Protein AF-A0A9W8I6M2-F1 (afdb_monomer)

Foldseek 3Di:
DDDFDEDDFDEDADPDDDDDWPAQKDWDDPDVPDDTDIDGGPGYDPQLLCCCVRNVVLVQLLCQQQQHEYEAEADDDCPVVVVRNDPLSNLVVVLVSNVVSCVVPPVPKKKKKWKWFDDPPFIATLVVRGTDDPVCPVPHCPSRIDTPPDSVVVSVSVSVDDPGFMKMKMWIWDPPPDTHIGIYIYTYHPD

Nearest PDB structures (foldseek):
  6tiw-assembly1_K  TM=6.859E-01  e=4.589E-06  Homo sapiens
  4ubf-assembly2_D  TM=6.030E-01  e=5.858E-06  Homo sapiens
  3dco-assembly1_N  TM=4.634E-01  e=1.377E-05  Drosophila melanogaster
  3pxn-assembly1_A  TM=4.584E-01  e=1.555E-05  Drosophila melanogaster
  8bjs-assembly1_A  TM=5.024E-01  e=1.488E-04  Mus musculus

Solvent-accessible surface area (backbone atoms only — not comparable to full-atom values): 11154 Å² total; per-residue (Å²): 134,82,80,72,73,75,56,83,77,67,70,62,75,74,90,76,80,75,73,62,75,83,52,46,56,46,63,45,61,93,45,94,90,52,76,68,44,79,47,80,35,90,33,46,53,82,52,61,79,48,45,58,76,67,55,56,51,61,60,44,51,46,39,8,69,73,29,27,48,27,55,48,75,45,70,50,73,62,47,90,74,58,84,52,66,48,67,58,58,51,51,48,54,50,48,51,47,44,54,53,44,39,60,71,73,43,78,83,47,46,37,32,36,29,44,32,35,49,57,101,88,49,40,30,33,66,84,76,75,38,75,58,55,69,80,59,46,74,79,46,60,70,83,58,50,38,80,53,92,51,67,68,63,53,46,49,57,58,64,70,54,72,96,50,23,33,39,39,40,39,36,32,39,39,81,63,102,62,72,32,59,12,30,38,36,39,36,38,58,78,69

Organism: NCBI:txid2650707

Secondary structure (DSSP, 8-state):
-PPP--B----B--SS----TT-SEEEE-SSTTSPPEEEE-S-B-S-GGGHHHHTTTHHHHHHHHTT-EEEEEE--SSHHHHS---HHHHHHHHHHHHHHHHHHH-TT-EEEEEEEEE-SS-EEETTTTEEEPHHHHTTTTGGG-EE-S-HHHHHHHHHH--SS-EEEEEEEEE-SSS-EEEEEEEEE---

Sequence (191 aa):
MQLQNTKVYVGLVGDQTIAQPGDTTKYFLNKAGAEAERIFVDGCTGDTKNLFAQSGLQSYVQHAIQGGTSALFLSGTGIARMGDYDRKSFMSDLCQAINQSMSQYDPDMSMTYAFIGVTDSKVVDFHRDRTVTADRLAHGLGGLQHEVEDWDMVEEKVLQGATLPFVLSLHFESLRDMPTNGHLCVVDMNI

Radius of gyration: 18.13 Å; Cα contacts (8 Å, |Δi|>4): 318; chains: 1; bounding box: 45×38×53 Å

Mean predicted aligned error: 9.31 Å

Structure (mmCIF, N/CA/C/O backbone):
data_AF-A0A9W8I6M2-F1
#
_entry.id   AF-A0A9W8I6M2-F1
#
loop_
_atom_site.group_PDB
_atom_site.id
_atom_site.type_symbol
_atom_site.label_atom_id
_atom_site.label_alt_id
_atom_site.label_comp_id
_atom_site.label_asym_id
_atom_site.label_entity_id
_atom_site.label_seq_id
_atom_site.pdbx_PDB_ins_code
_atom_site.Cartn_x
_atom_site.Cartn_y
_atom_site.Cartn_z
_atom_site.occupancy
_atom_site.B_iso_or_equiv
_atom_site.auth_seq_id
_atom_site.auth_comp_id
_atom_site.auth_asym_id
_atom_site.auth_atom_id
_atom_site.pdbx_PDB_model_num
ATOM 1 N N . MET A 1 1 ? -26.428 10.875 -3.050 1.00 35.81 1 MET A N 1
ATOM 2 C CA . MET A 1 1 ? -25.322 9.951 -2.735 1.00 35.81 1 MET A CA 1
ATOM 3 C C . MET A 1 1 ? -24.330 10.059 -3.885 1.00 35.81 1 MET A C 1
ATOM 5 O O . MET A 1 1 ? -24.623 9.568 -4.966 1.00 35.81 1 MET A O 1
ATOM 9 N N . GLN A 1 2 ? -23.279 10.869 -3.732 1.00 26.78 2 GLN A N 1
ATOM 10 C CA . GLN A 1 2 ? -22.250 11.042 -4.765 1.00 26.78 2 GLN A CA 1
ATOM 11 C C . GLN A 1 2 ? -21.348 9.805 -4.749 1.00 26.78 2 GLN A C 1
ATOM 13 O O . GLN A 1 2 ? -20.847 9.436 -3.692 1.00 26.78 2 GLN A O 1
ATOM 18 N N . LEU A 1 3 ? -21.183 9.153 -5.901 1.00 29.73 3 LEU A N 1
ATOM 19 C CA . LEU A 1 3 ? -20.184 8.103 -6.080 1.00 29.73 3 LEU A CA 1
ATOM 20 C C . LEU A 1 3 ? -18.800 8.736 -5.894 1.00 29.73 3 LEU A C 1
ATOM 22 O O . LEU A 1 3 ? -18.469 9.704 -6.580 1.00 29.73 3 LEU A O 1
ATOM 26 N N . GLN A 1 4 ? -18.027 8.228 -4.936 1.00 42.81 4 GLN A N 1
ATOM 27 C CA . GLN A 1 4 ? -16.643 8.640 -4.726 1.00 42.81 4 GLN A CA 1
ATOM 28 C C . GLN A 1 4 ? -15.828 8.284 -5.974 1.00 42.81 4 GLN A C 1
ATOM 30 O O . GLN A 1 4 ? -15.855 7.152 -6.454 1.00 42.81 4 GLN A O 1
ATOM 35 N N . ASN A 1 5 ? -15.146 9.283 -6.531 1.00 40.75 5 ASN A N 1
ATOM 36 C CA . ASN A 1 5 ? -14.396 9.160 -7.775 1.00 40.75 5 ASN A CA 1
ATOM 37 C C . ASN A 1 5 ? -13.184 8.238 -7.575 1.00 40.75 5 ASN A C 1
ATOM 39 O O . ASN A 1 5 ? -12.197 8.634 -6.956 1.00 40.75 5 ASN A O 1
ATOM 43 N N . THR A 1 6 ? -13.234 7.027 -8.128 1.00 37.56 6 THR A N 1
ATOM 44 C CA . THR A 1 6 ? -12.061 6.153 -8.234 1.00 37.56 6 THR A CA 1
ATOM 45 C C . THR A 1 6 ? -11.038 6.785 -9.180 1.00 37.56 6 THR A C 1
ATOM 47 O O . THR A 1 6 ? -11.366 7.132 -10.315 1.00 37.56 6 THR A O 1
ATOM 50 N N . LYS A 1 7 ? -9.791 6.930 -8.726 1.00 39.91 7 LYS A N 1
ATOM 51 C CA . LYS A 1 7 ? -8.660 7.422 -9.528 1.00 39.91 7 LYS A CA 1
ATOM 52 C C . LYS A 1 7 ? -7.694 6.268 -9.815 1.00 39.91 7 LYS A C 1
ATOM 54 O O . LYS A 1 7 ? -7.284 5.585 -8.882 1.00 39.91 7 LYS A O 1
ATOM 59 N N . VAL A 1 8 ? -7.342 6.054 -11.086 1.00 34.28 8 VAL A N 1
ATOM 60 C CA . VAL A 1 8 ? -6.410 5.005 -11.547 1.00 34.28 8 VAL A CA 1
ATOM 61 C C . VAL A 1 8 ? -5.293 5.667 -12.346 1.00 34.28 8 VAL A C 1
ATOM 63 O O . VAL A 1 8 ? -5.587 6.431 -13.260 1.00 34.28 8 VAL A O 1
ATOM 66 N N . TYR A 1 9 ? -4.037 5.371 -12.008 1.00 45.56 9 TYR A N 1
ATOM 67 C CA . TYR A 1 9 ? -2.855 5.949 -12.653 1.00 45.56 9 TYR A CA 1
ATOM 68 C C . TYR A 1 9 ? -1.867 4.866 -13.082 1.00 45.56 9 TYR A C 1
ATOM 70 O O . TYR A 1 9 ? -1.709 3.853 -12.399 1.00 45.56 9 TYR A O 1
ATOM 78 N N . VAL A 1 10 ? -1.195 5.103 -14.211 1.00 45.12 10 VAL A N 1
ATOM 79 C CA . VAL A 1 10 ? -0.196 4.203 -14.801 1.00 45.12 10 VAL A CA 1
ATOM 80 C C . VAL A 1 10 ? 1.142 4.938 -14.881 1.00 45.12 10 VAL A C 1
ATOM 82 O O . VAL A 1 10 ? 1.296 5.876 -15.661 1.00 45.12 10 VAL A O 1
ATOM 85 N N . GLY A 1 11 ? 2.113 4.518 -14.067 1.00 43.56 11 GLY A N 1
ATOM 86 C CA . GLY A 1 11 ? 3.500 4.985 -14.133 1.00 43.56 11 GLY A CA 1
ATOM 87 C C . GLY A 1 11 ? 4.390 3.944 -14.809 1.00 43.56 11 GLY A C 1
ATOM 88 O O . GLY A 1 11 ? 4.261 2.754 -14.529 1.00 43.56 11 GLY A O 1
ATOM 89 N N . LEU A 1 12 ? 5.291 4.376 -15.696 1.00 42.62 12 LEU A N 1
ATOM 90 C CA . LEU A 1 12 ? 6.282 3.500 -16.332 1.00 42.62 12 LEU A CA 1
ATOM 91 C C . LEU A 1 12 ? 7.675 3.751 -15.748 1.00 42.62 12 LEU A C 1
ATOM 93 O O . LEU A 1 12 ? 8.143 4.890 -15.707 1.00 42.62 12 LEU A O 1
ATOM 97 N N . VAL A 1 13 ? 8.345 2.666 -15.361 1.00 44.25 13 VAL A N 1
ATOM 98 C CA . VAL A 1 13 ? 9.764 2.627 -14.987 1.00 44.25 13 VAL A CA 1
ATOM 99 C C . VAL A 1 13 ? 10.476 1.777 -16.032 1.00 44.25 13 VAL A C 1
ATOM 101 O O . VAL A 1 13 ? 10.060 0.647 -16.284 1.00 44.25 13 VAL A O 1
ATOM 104 N N . GLY A 1 14 ? 11.507 2.317 -16.680 1.00 37.50 14 GLY A N 1
ATOM 105 C CA . GLY A 1 14 ? 12.195 1.630 -17.771 1.00 37.50 14 GLY A CA 1
ATOM 106 C C . GLY A 1 14 ? 13.689 1.914 -17.789 1.00 37.50 14 GLY A C 1
ATOM 107 O O . GLY A 1 14 ? 14.127 3.017 -17.474 1.00 37.50 14 GLY A O 1
ATOM 108 N N . ASP A 1 15 ? 14.458 0.903 -18.174 1.00 40.16 15 ASP A N 1
ATOM 109 C CA . ASP A 1 15 ? 15.887 1.008 -18.430 1.00 40.16 15 ASP A CA 1
ATOM 110 C C . ASP A 1 15 ? 16.084 1.356 -19.915 1.00 40.16 15 ASP A C 1
ATOM 112 O O . ASP A 1 15 ? 15.523 0.686 -20.781 1.00 40.16 15 ASP A O 1
ATOM 116 N N . GLN A 1 16 ? 16.889 2.385 -20.187 1.00 36.50 16 GLN A N 1
ATOM 117 C CA . GLN A 1 16 ? 17.272 2.971 -21.488 1.00 36.50 16 GLN A CA 1
ATOM 118 C C . GLN A 1 16 ? 16.607 4.302 -21.887 1.00 36.50 16 GLN A C 1
ATOM 120 O O . GLN A 1 16 ? 15.437 4.400 -22.246 1.00 36.50 16 GLN A O 1
ATOM 125 N N . THR A 1 17 ? 17.464 5.336 -21.903 1.00 38.88 17 THR A N 1
ATOM 126 C CA . THR A 1 17 ? 17.277 6.666 -22.518 1.00 38.88 17 THR A CA 1
ATOM 127 C C . THR A 1 17 ? 15.952 7.343 -22.185 1.00 38.88 17 THR A C 1
ATOM 129 O O . THR A 1 17 ? 15.174 7.746 -23.047 1.00 38.88 17 THR A O 1
ATOM 132 N N . ILE A 1 18 ? 15.734 7.534 -20.888 1.00 43.41 18 ILE A N 1
ATOM 133 C CA . ILE A 1 18 ? 14.703 8.431 -20.382 1.00 43.41 18 ILE A CA 1
ATOM 134 C C . ILE A 1 18 ? 15.117 9.864 -20.742 1.00 43.41 18 ILE A C 1
ATOM 136 O O . ILE A 1 18 ? 15.961 10.471 -20.084 1.00 43.41 18 ILE A O 1
ATOM 140 N N . ALA A 1 19 ? 14.523 10.407 -21.808 1.00 33.38 19 ALA A N 1
ATOM 141 C CA . ALA A 1 19 ? 14.486 11.849 -22.023 1.00 33.38 19 ALA A CA 1
ATOM 142 C C . ALA A 1 19 ? 13.834 12.496 -20.788 1.00 33.38 19 ALA A C 1
ATOM 144 O O . ALA A 1 19 ? 12.886 11.936 -20.240 1.00 33.38 19 ALA A O 1
ATOM 145 N N . GLN A 1 20 ? 14.432 13.592 -20.335 1.00 38.22 20 GLN A N 1
ATOM 146 C CA . GLN A 1 20 ? 14.313 14.278 -19.043 1.00 38.22 20 GLN A CA 1
ATOM 147 C C . GLN A 1 20 ? 13.055 14.016 -18.164 1.00 38.22 20 GLN A C 1
ATOM 149 O O . GLN A 1 20 ? 11.926 13.970 -18.660 1.00 38.22 20 GLN A O 1
ATOM 154 N N . PRO A 1 21 ? 13.224 13.881 -16.830 1.00 38.59 21 PRO A N 1
ATOM 155 C CA . PRO A 1 21 ? 12.110 13.894 -15.878 1.00 38.59 21 PRO A CA 1
ATOM 156 C C . PRO A 1 21 ? 11.317 15.205 -16.003 1.00 38.59 21 PRO A C 1
ATOM 158 O O . PRO A 1 21 ? 11.909 16.280 -15.949 1.00 38.59 21 PRO A O 1
ATOM 161 N N . GLY A 1 22 ? 9.997 15.115 -16.188 1.00 43.56 22 GLY A N 1
ATOM 162 C CA . GLY A 1 22 ? 9.103 16.273 -16.348 1.00 43.56 22 GLY A CA 1
ATOM 163 C C . GLY A 1 22 ? 8.226 16.237 -17.602 1.00 43.56 22 GLY A C 1
ATOM 164 O O . GLY A 1 22 ? 7.178 16.875 -17.622 1.00 43.56 22 GLY A O 1
ATOM 165 N N . ASP A 1 23 ? 8.590 15.436 -18.606 1.00 48.94 23 ASP A N 1
ATOM 166 C CA . ASP A 1 23 ? 7.761 15.247 -19.797 1.00 48.94 23 ASP A CA 1
ATOM 167 C C . ASP A 1 23 ? 6.813 14.057 -19.615 1.00 48.94 23 ASP A C 1
ATOM 169 O O . ASP A 1 23 ? 7.248 12.918 -19.431 1.00 48.94 23 ASP A O 1
ATOM 173 N N . THR A 1 24 ? 5.507 14.297 -19.760 1.00 55.19 24 THR A N 1
ATOM 174 C CA . THR A 1 24 ? 4.428 13.286 -19.821 1.00 55.19 24 THR A CA 1
ATOM 175 C C . THR A 1 24 ? 4.546 12.346 -21.024 1.00 55.19 24 THR A C 1
ATOM 177 O O . THR A 1 24 ? 3.593 11.674 -21.395 1.00 55.19 24 THR A O 1
ATOM 180 N N . THR A 1 25 ? 5.694 12.325 -21.697 1.00 54.28 25 THR A N 1
ATOM 181 C CA . THR A 1 25 ? 5.934 11.654 -22.967 1.00 54.28 25 THR A CA 1
ATOM 182 C C . THR A 1 25 ? 7.217 10.835 -22.882 1.00 54.28 25 THR A C 1
ATOM 184 O O . THR A 1 25 ? 8.281 11.359 -22.550 1.00 54.28 25 THR A O 1
ATOM 187 N N . LYS A 1 26 ? 7.141 9.549 -23.230 1.00 61.28 26 LYS A N 1
ATOM 188 C CA . LYS A 1 26 ? 8.294 8.652 -23.362 1.00 61.28 26 LYS A CA 1
ATOM 189 C C . LYS A 1 26 ? 8.351 8.026 -24.734 1.00 61.28 26 LYS A C 1
ATOM 191 O O . LYS A 1 26 ? 7.334 7.885 -25.402 1.00 61.28 26 LYS A O 1
ATOM 196 N N . TYR A 1 27 ? 9.561 7.653 -25.122 1.00 58.25 27 TYR A N 1
ATOM 197 C CA . TYR A 1 27 ? 9.825 6.929 -26.350 1.00 58.25 27 TYR A CA 1
ATOM 198 C C . TYR A 1 27 ? 10.382 5.562 -25.990 1.00 58.25 27 TYR A C 1
ATOM 200 O O . TYR A 1 27 ? 11.276 5.472 -25.151 1.00 58.25 27 TYR A O 1
ATOM 208 N N . PHE A 1 28 ? 9.867 4.513 -26.612 1.00 63.25 28 PHE A N 1
ATOM 209 C CA . PHE A 1 28 ? 10.371 3.159 -26.450 1.00 63.25 28 PHE A CA 1
ATOM 210 C C . PHE A 1 28 ? 10.651 2.554 -27.820 1.00 63.25 28 PHE A C 1
ATOM 212 O O . PHE A 1 28 ? 9.987 2.852 -28.811 1.00 63.25 28 PHE A O 1
ATOM 219 N N . LEU A 1 29 ? 11.672 1.709 -27.875 1.00 54.03 29 LEU A N 1
ATOM 220 C CA . LEU A 1 29 ? 12.034 0.970 -29.073 1.00 54.03 29 LEU A CA 1
ATOM 221 C C . LEU A 1 29 ? 11.571 -0.467 -28.884 1.00 54.03 29 LEU A C 1
ATOM 223 O O . LEU A 1 29 ? 12.061 -1.165 -27.999 1.00 54.03 29 LEU A O 1
ATOM 227 N N . ASN A 1 30 ? 10.641 -0.924 -29.719 1.00 54.53 30 ASN A N 1
ATOM 228 C CA . ASN A 1 30 ? 10.178 -2.310 -29.656 1.00 54.53 30 ASN A CA 1
ATOM 229 C C . ASN A 1 30 ? 11.274 -3.310 -30.096 1.00 54.53 30 ASN A C 1
ATOM 231 O O . ASN A 1 30 ? 11.252 -4.472 -29.684 1.00 54.53 30 ASN A O 1
ATOM 235 N N . LYS A 1 31 ? 12.243 -2.857 -30.911 1.00 59.03 31 LYS A N 1
ATOM 236 C CA . LYS A 1 31 ? 13.398 -3.605 -31.434 1.00 59.03 31 LYS A CA 1
ATOM 237 C C . LYS A 1 31 ? 14.551 -2.651 -31.761 1.00 59.03 31 LYS A C 1
ATOM 239 O O . LYS A 1 31 ? 14.331 -1.497 -32.127 1.00 59.03 31 LYS A O 1
ATOM 244 N N . ALA A 1 32 ? 15.786 -3.150 -31.691 1.00 60.38 32 ALA A N 1
ATOM 245 C CA . AL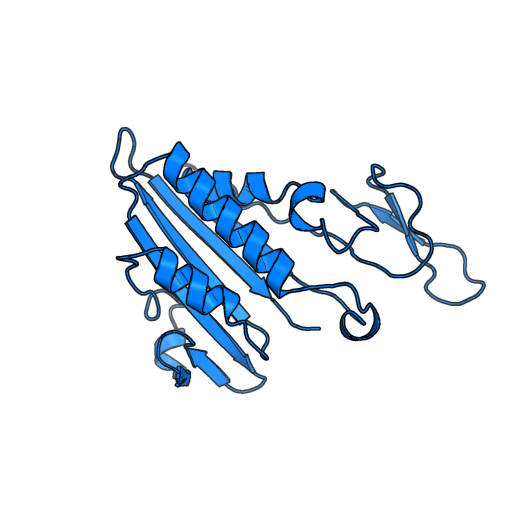A A 1 32 ? 16.963 -2.395 -32.118 1.00 60.38 32 ALA A CA 1
ATOM 246 C C . ALA A 1 32 ? 16.838 -1.984 -33.599 1.00 60.38 32 ALA A C 1
ATOM 248 O O . ALA A 1 32 ? 16.650 -2.838 -34.464 1.00 60.38 32 ALA A O 1
ATOM 249 N N . GLY A 1 33 ? 16.930 -0.679 -33.876 1.00 64.44 33 GLY A N 1
ATOM 250 C CA . GLY A 1 33 ? 16.796 -0.114 -35.224 1.00 64.44 33 GLY A CA 1
ATOM 251 C C . GLY A 1 33 ? 15.361 0.170 -35.690 1.00 64.44 33 GLY A C 1
ATOM 252 O O . GLY A 1 33 ? 15.190 0.592 -36.830 1.00 64.44 33 GLY A O 1
ATOM 253 N N . ALA A 1 34 ? 14.344 -0.045 -34.847 1.00 72.31 34 ALA A N 1
ATOM 254 C 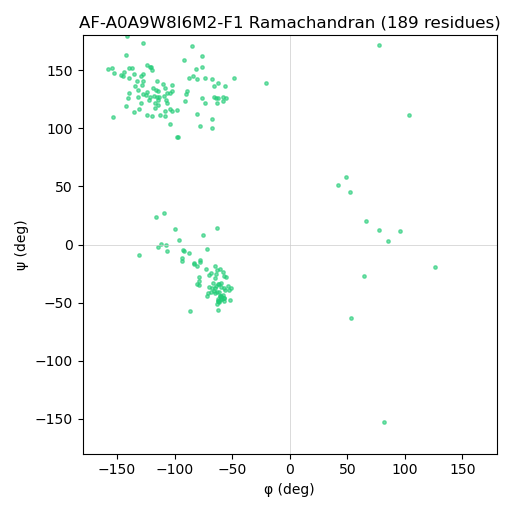CA . ALA A 1 34 ? 12.974 0.395 -35.122 1.00 72.31 34 ALA A CA 1
ATOM 255 C C . ALA A 1 34 ? 12.807 1.911 -34.897 1.00 72.31 34 ALA A C 1
ATOM 257 O O . ALA A 1 34 ? 13.624 2.537 -34.220 1.00 72.31 34 ALA A O 1
ATOM 258 N N . GLU A 1 35 ? 11.740 2.504 -35.441 1.00 68.75 35 GLU A N 1
ATOM 259 C CA . GLU A 1 35 ? 11.331 3.849 -35.026 1.00 68.75 35 GLU A CA 1
ATOM 260 C C . GLU A 1 35 ? 10.839 3.824 -33.577 1.00 68.75 35 GLU A C 1
ATOM 262 O O . GLU A 1 35 ? 10.205 2.865 -33.132 1.00 68.75 35 GLU A O 1
ATOM 267 N N . ALA A 1 36 ? 11.159 4.882 -32.831 1.00 70.88 36 ALA A N 1
ATOM 268 C CA . ALA A 1 36 ? 10.756 4.994 -31.442 1.00 70.88 36 ALA A CA 1
ATOM 269 C C . ALA A 1 36 ? 9.256 5.298 -31.355 1.00 70.88 36 ALA A C 1
ATOM 271 O O . ALA A 1 36 ? 8.781 6.312 -31.869 1.00 70.88 36 ALA A O 1
ATOM 272 N N . GLU A 1 37 ? 8.516 4.430 -30.678 1.00 67.50 37 GLU A N 1
ATOM 273 C CA . GLU A 1 37 ? 7.095 4.610 -30.409 1.00 67.50 37 GLU A CA 1
ATOM 274 C C . GLU A 1 37 ? 6.910 5.492 -29.173 1.00 67.50 37 GLU A C 1
ATOM 276 O O . GLU A 1 37 ? 7.707 5.444 -28.237 1.00 67.50 37 GLU A O 1
ATOM 281 N N . ARG A 1 38 ? 5.863 6.323 -29.166 1.00 70.94 38 ARG A N 1
ATOM 282 C CA . ARG A 1 38 ? 5.618 7.310 -28.109 1.00 70.94 38 ARG A CA 1
ATOM 283 C C . ARG A 1 38 ? 4.497 6.854 -27.172 1.00 70.94 38 ARG A C 1
ATOM 285 O O . ARG A 1 38 ? 3.411 6.530 -27.640 1.00 70.94 38 ARG A O 1
ATOM 292 N N . ILE A 1 39 ? 4.729 6.909 -25.861 1.00 69.62 39 ILE A N 1
ATOM 293 C CA . ILE A 1 39 ? 3.714 6.703 -24.813 1.00 69.62 39 ILE A CA 1
ATOM 294 C C . ILE A 1 39 ? 3.533 8.001 -24.042 1.00 69.62 39 ILE A C 1
ATOM 296 O O . ILE A 1 39 ? 4.514 8.685 -23.745 1.00 69.62 39 ILE A O 1
ATOM 300 N N . PHE A 1 40 ? 2.288 8.307 -23.691 1.00 67.88 40 PHE A N 1
ATOM 301 C CA . PHE A 1 40 ? 1.967 9.389 -22.773 1.00 67.88 40 PHE A CA 1
ATOM 302 C C . PHE A 1 40 ? 1.633 8.829 -21.389 1.00 67.88 40 PHE A C 1
ATOM 304 O O . PHE A 1 40 ? 0.859 7.880 -21.283 1.00 67.88 40 PHE A O 1
ATOM 311 N N . VAL A 1 41 ? 2.232 9.403 -20.348 1.00 72.38 41 VAL A N 1
ATOM 312 C CA . VAL A 1 41 ? 2.052 9.015 -18.942 1.00 72.38 41 VAL A CA 1
ATOM 313 C C . VAL A 1 41 ? 1.913 10.255 -18.069 1.00 72.38 41 VAL A C 1
ATOM 315 O O . VAL A 1 41 ? 2.484 11.299 -18.378 1.00 72.38 41 VAL A O 1
ATOM 318 N N . AS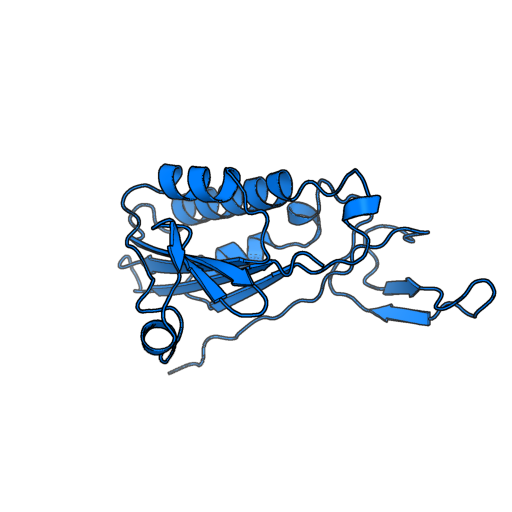P A 1 42 ? 1.197 10.133 -16.954 1.00 66.19 42 ASP A N 1
ATOM 319 C CA . ASP A 1 42 ? 0.988 11.248 -16.019 1.00 66.19 42 ASP A CA 1
ATOM 320 C C . ASP A 1 42 ? 2.267 11.636 -15.263 1.00 66.19 42 ASP A C 1
ATOM 322 O O . ASP A 1 42 ? 2.435 12.781 -14.851 1.00 66.19 42 ASP A O 1
ATOM 326 N N . GLY A 1 43 ? 3.189 10.686 -15.104 1.00 65.88 43 GLY A N 1
ATOM 327 C CA . GLY A 1 43 ? 4.461 10.892 -14.429 1.00 65.88 43 GLY A CA 1
ATOM 328 C C . GLY A 1 43 ? 5.491 9.853 -14.847 1.00 65.88 43 GLY A C 1
ATOM 329 O O . GLY A 1 43 ? 5.163 8.725 -15.220 1.00 65.88 43 GLY A O 1
ATOM 330 N N . CYS A 1 44 ? 6.758 10.247 -14.807 1.00 68.81 44 CYS A N 1
ATOM 331 C CA . CYS A 1 44 ? 7.872 9.382 -15.155 1.00 68.81 44 CYS A CA 1
ATOM 332 C C . CYS A 1 44 ? 9.138 9.802 -14.413 1.00 68.81 44 CYS A C 1
ATOM 334 O O . CYS A 1 44 ? 9.382 10.987 -14.187 1.00 68.81 44 CYS A O 1
ATOM 336 N N . THR A 1 45 ? 9.978 8.828 -14.086 1.00 68.38 45 THR A N 1
ATOM 337 C CA . THR A 1 45 ? 11.283 9.093 -13.492 1.00 68.38 45 THR A CA 1
ATOM 338 C C . THR A 1 45 ? 12.306 8.062 -13.945 1.00 68.38 45 THR A C 1
ATOM 340 O O . THR A 1 45 ? 11.963 6.905 -14.179 1.00 68.38 45 THR A O 1
ATOM 343 N N . GLY A 1 46 ? 13.554 8.506 -14.106 1.00 65.50 46 GLY A N 1
ATOM 344 C CA . GLY A 1 46 ? 14.709 7.613 -14.230 1.00 65.50 46 GLY A CA 1
ATOM 345 C C . GLY A 1 46 ? 15.389 7.319 -12.895 1.00 65.50 46 GLY A C 1
ATOM 346 O O . GLY A 1 46 ? 16.317 6.521 -12.857 1.00 65.50 46 GLY A O 1
ATOM 347 N N . ASP A 1 47 ? 14.940 7.956 -11.814 1.00 68.38 47 ASP A N 1
ATOM 348 C CA . ASP A 1 4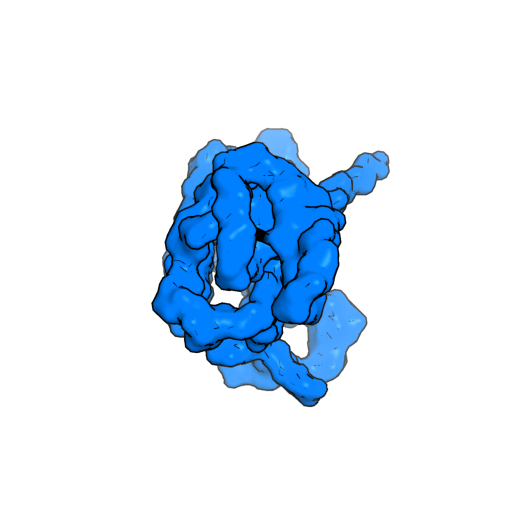7 ? 15.425 7.729 -10.461 1.00 68.38 47 ASP A CA 1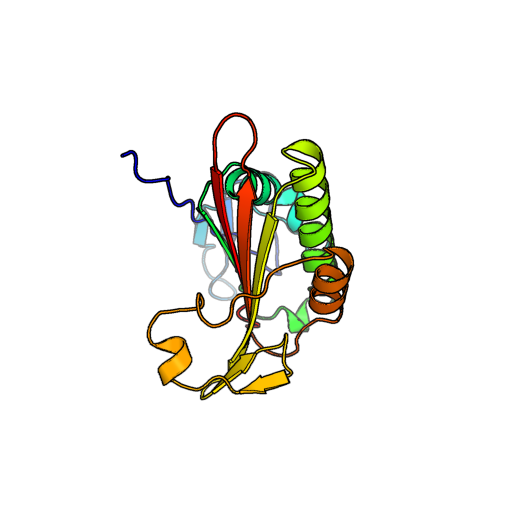
ATOM 349 C C . ASP A 1 47 ? 14.476 6.774 -9.735 1.00 68.38 47 ASP A C 1
ATOM 351 O O . ASP A 1 47 ? 13.474 7.174 -9.136 1.00 68.38 47 ASP A O 1
ATOM 355 N N . THR A 1 48 ? 14.796 5.484 -9.802 1.00 65.81 48 THR A N 1
ATOM 356 C CA . THR A 1 48 ? 13.998 4.429 -9.168 1.00 65.81 48 THR A CA 1
ATOM 357 C C . THR A 1 48 ? 13.975 4.530 -7.643 1.00 65.81 48 THR A C 1
ATOM 359 O O . THR A 1 48 ? 13.073 3.962 -7.032 1.00 65.81 48 THR A O 1
ATOM 362 N N . LYS A 1 49 ? 14.915 5.263 -7.024 1.00 67.19 49 LYS A N 1
ATOM 363 C CA . LYS A 1 49 ? 15.004 5.432 -5.563 1.00 67.19 49 LYS A CA 1
ATOM 364 C C . LYS A 1 49 ? 14.001 6.447 -5.036 1.00 67.19 49 LYS A C 1
ATOM 366 O O . LYS A 1 49 ? 13.552 6.316 -3.911 1.00 67.19 49 LYS A O 1
ATOM 371 N N . ASN A 1 50 ? 13.611 7.416 -5.863 1.00 68.56 50 ASN A N 1
ATOM 372 C CA . ASN A 1 50 ? 12.657 8.469 -5.507 1.00 68.56 50 ASN A CA 1
ATOM 373 C C . ASN A 1 50 ? 11.306 8.304 -6.217 1.00 68.56 50 ASN A C 1
ATOM 375 O O . ASN A 1 50 ? 10.595 9.289 -6.447 1.00 68.56 50 ASN A O 1
ATOM 379 N N . LEU A 1 51 ? 10.944 7.064 -6.576 1.00 74.19 51 LEU A N 1
ATOM 380 C CA . LEU A 1 51 ? 9.717 6.766 -7.314 1.00 74.19 51 LEU A CA 1
ATOM 381 C C . LEU A 1 51 ? 8.498 7.388 -6.628 1.00 74.19 51 LEU A C 1
ATOM 383 O O . LEU A 1 51 ? 7.711 8.058 -7.293 1.00 74.19 51 LEU A O 1
ATOM 387 N N . PHE A 1 52 ? 8.367 7.211 -5.311 1.00 78.38 52 PHE A N 1
ATOM 388 C CA . PHE A 1 52 ? 7.209 7.681 -4.554 1.00 78.38 52 PHE A CA 1
ATOM 389 C C . PHE A 1 52 ? 7.052 9.207 -4.613 1.00 78.38 52 PHE A C 1
ATOM 391 O O . PHE A 1 52 ? 5.981 9.716 -4.955 1.00 78.38 52 PHE A O 1
ATOM 398 N N . ALA A 1 53 ? 8.141 9.936 -4.358 1.00 74.69 53 ALA A N 1
ATOM 399 C CA . ALA A 1 53 ? 8.152 11.395 -4.353 1.00 74.69 53 ALA A CA 1
ATOM 400 C C . ALA A 1 53 ? 7.885 11.993 -5.745 1.00 74.69 53 ALA A C 1
ATOM 402 O O . ALA A 1 53 ? 7.148 12.970 -5.872 1.00 74.69 53 ALA A O 1
ATOM 403 N N . GLN A 1 54 ? 8.451 11.406 -6.804 1.00 69.12 54 GLN A N 1
ATOM 404 C CA . GLN A 1 54 ? 8.361 11.971 -8.157 1.00 69.12 54 GLN A CA 1
ATOM 405 C C . GLN A 1 54 ? 7.064 11.627 -8.901 1.00 69.12 54 GLN A C 1
ATOM 407 O O . GLN A 1 54 ? 6.735 12.280 -9.888 1.00 69.12 54 GLN A O 1
ATOM 412 N N . SER A 1 55 ? 6.311 10.628 -8.440 1.00 67.75 55 SER A N 1
ATOM 413 C CA . SER A 1 55 ? 5.059 10.184 -9.075 1.00 67.75 55 SER A CA 1
ATOM 414 C C . SER A 1 55 ? 3.795 10.792 -8.455 1.00 67.75 55 SER A C 1
ATOM 416 O O . SER A 1 55 ? 2.683 10.452 -8.857 1.00 67.75 55 SER 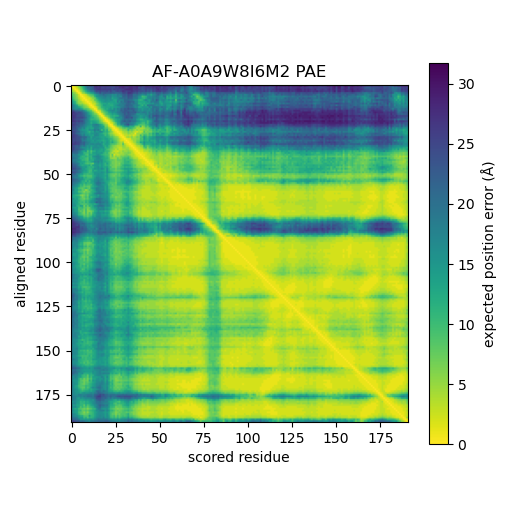A O 1
ATOM 418 N N . GLY A 1 56 ? 3.937 11.701 -7.481 1.00 72.50 56 GLY A N 1
ATOM 419 C CA . GLY A 1 56 ? 2.802 12.369 -6.836 1.00 72.50 56 GLY A CA 1
ATOM 420 C C . GLY A 1 56 ? 1.919 11.426 -6.011 1.00 72.50 56 GLY A C 1
ATOM 421 O O . GLY A 1 56 ? 0.764 11.761 -5.726 1.00 72.50 56 GLY A O 1
ATOM 422 N N . LEU A 1 57 ? 2.442 10.256 -5.615 1.00 79.19 57 LEU A N 1
ATOM 423 C CA . LEU A 1 57 ? 1.654 9.197 -4.978 1.00 79.19 57 LEU A CA 1
ATOM 424 C C . LEU A 1 57 ? 1.079 9.593 -3.614 1.00 79.19 57 LEU A C 1
ATOM 426 O O . LEU A 1 57 ? 0.014 9.109 -3.228 1.00 79.19 57 LEU A O 1
ATOM 430 N N . GLN A 1 58 ? 1.722 10.542 -2.931 1.00 85.50 58 GLN A N 1
ATOM 431 C CA . GLN A 1 58 ? 1.237 11.125 -1.679 1.00 85.50 58 GLN A CA 1
ATOM 432 C C . GLN A 1 58 ? -0.199 11.661 -1.795 1.00 85.50 58 GLN A C 1
ATOM 434 O O . GLN A 1 58 ? -0.989 11.514 -0.864 1.00 85.50 58 GLN A O 1
ATOM 439 N N . SER A 1 59 ? -0.576 12.223 -2.948 1.00 84.12 59 SER A N 1
ATOM 440 C CA . SER A 1 59 ? -1.930 12.749 -3.159 1.00 84.12 59 SER A CA 1
ATOM 441 C C . SER A 1 59 ? -3.015 11.662 -3.120 1.00 84.12 59 SER A C 1
ATOM 443 O O . SER A 1 59 ? -4.139 11.935 -2.699 1.00 84.12 59 SER A O 1
ATOM 445 N N . TYR A 1 60 ? -2.695 10.415 -3.489 1.00 85.44 60 TYR A N 1
ATOM 446 C CA . TYR A 1 60 ? -3.640 9.291 -3.418 1.00 85.44 60 TYR A CA 1
ATOM 447 C C . TYR A 1 60 ? -3.789 8.745 -2.008 1.00 85.44 60 TYR A C 1
ATOM 449 O O . TYR A 1 60 ? -4.890 8.338 -1.637 1.00 85.44 60 TYR A O 1
ATOM 457 N N . VAL A 1 61 ? -2.700 8.758 -1.237 1.00 91.06 61 VAL A N 1
ATOM 458 C CA . VAL A 1 61 ? -2.721 8.430 0.192 1.00 91.06 61 VAL A CA 1
ATOM 459 C C . VAL A 1 61 ? -3.607 9.433 0.927 1.00 91.06 61 VAL A C 1
ATOM 461 O O . VAL A 1 61 ? -4.537 9.035 1.623 1.00 91.06 61 VAL A O 1
ATOM 464 N N . GLN A 1 62 ? -3.403 10.731 0.682 1.00 90.69 62 GLN A N 1
ATOM 465 C CA . GLN A 1 62 ? -4.244 11.792 1.241 1.00 90.69 62 GLN A CA 1
ATOM 466 C C . GLN A 1 62 ? -5.706 11.655 0.810 1.00 90.69 62 GLN A C 1
ATOM 468 O O . GLN A 1 62 ? -6.595 11.747 1.650 1.00 90.69 62 GLN A O 1
ATOM 473 N N . HIS A 1 63 ? -5.965 11.392 -0.475 1.00 89.56 63 HIS A N 1
ATOM 474 C CA . HIS A 1 63 ? -7.322 11.162 -0.970 1.00 89.56 63 HIS A CA 1
ATOM 475 C C . HIS A 1 63 ? -7.999 9.992 -0.253 1.00 89.56 63 HIS A C 1
ATOM 477 O O . HIS A 1 63 ? -9.156 10.125 0.130 1.00 89.56 63 HIS A O 1
ATOM 483 N N . ALA A 1 64 ? -7.290 8.877 -0.046 1.00 92.25 64 ALA A N 1
ATOM 484 C CA . ALA A 1 64 ? -7.832 7.732 0.676 1.00 92.25 64 ALA A CA 1
ATOM 485 C C . ALA A 1 64 ? -8.166 8.096 2.127 1.00 92.25 64 ALA A C 1
ATOM 487 O O . ALA A 1 64 ? -9.284 7.869 2.564 1.00 92.25 64 ALA A O 1
ATOM 488 N N . ILE A 1 65 ? -7.249 8.748 2.841 1.00 91.81 65 ILE A N 1
ATOM 489 C CA . ILE A 1 65 ? -7.451 9.172 4.237 1.00 91.81 65 ILE A CA 1
ATOM 490 C C . ILE A 1 65 ? -8.608 10.171 4.387 1.00 91.81 65 ILE A C 1
ATOM 492 O O . ILE A 1 65 ? -9.362 10.113 5.350 1.00 91.81 65 ILE A O 1
ATOM 496 N N . GLN A 1 66 ? -8.821 11.039 3.398 1.00 90.50 66 GLN A N 1
ATOM 497 C CA . GLN A 1 66 ? -9.941 11.988 3.365 1.00 90.50 66 GLN A CA 1
ATOM 498 C C . GLN A 1 66 ? -11.295 11.337 3.019 1.00 90.50 66 GLN A C 1
ATOM 500 O O . GLN A 1 66 ? -12.281 12.039 2.787 1.00 90.50 66 GLN A O 1
ATOM 505 N N . GLY A 1 67 ? -11.357 10.004 2.962 1.00 89.25 67 GLY A N 1
ATOM 506 C CA . GLY A 1 67 ? -12.564 9.243 2.666 1.00 89.25 67 GLY A CA 1
ATOM 507 C C . GLY A 1 67 ? -12.715 8.835 1.205 1.00 89.25 67 GLY A C 1
ATOM 508 O O . GLY A 1 67 ? -13.796 8.440 0.805 1.00 89.25 67 GLY A O 1
ATOM 509 N N . GLY A 1 68 ? -11.695 8.975 0.365 1.00 88.19 68 GLY A N 1
ATOM 510 C CA . GLY A 1 68 ? -11.722 8.499 -1.016 1.00 88.19 68 GLY A CA 1
ATOM 511 C C . GLY A 1 68 ? -11.337 7.023 -1.147 1.00 88.19 68 GLY A C 1
ATOM 512 O O . GLY A 1 68 ? -10.825 6.403 -0.220 1.00 88.19 68 GLY A O 1
ATOM 513 N N . THR A 1 69 ? -11.517 6.460 -2.343 1.00 90.75 69 THR A N 1
ATOM 514 C CA . THR A 1 69 ? -10.934 5.158 -2.710 1.00 90.75 69 THR A CA 1
ATOM 515 C C . THR A 1 69 ? -9.789 5.358 -3.699 1.00 90.75 69 THR A C 1
ATOM 517 O O . THR A 1 69 ? -9.978 5.942 -4.770 1.00 90.75 69 THR A O 1
ATOM 520 N N . SER A 1 70 ? -8.611 4.847 -3.354 1.00 87.50 70 SER A N 1
ATOM 521 C CA . SER A 1 70 ? -7.390 4.905 -4.156 1.00 87.50 70 SER A CA 1
ATOM 522 C C . SER A 1 70 ? -6.798 3.506 -4.322 1.00 87.50 70 SER A C 1
ATOM 524 O O . SER A 1 70 ? -6.773 2.719 -3.378 1.00 87.50 70 SER A O 1
ATOM 526 N N . ALA A 1 71 ? -6.281 3.198 -5.511 1.00 88.12 71 ALA A N 1
ATOM 527 C CA . ALA A 1 71 ? -5.578 1.945 -5.767 1.00 88.12 71 ALA A CA 1
ATOM 528 C C . ALA A 1 71 ? -4.246 2.201 -6.479 1.00 88.12 71 ALA A C 1
ATOM 530 O O . ALA A 1 71 ? -4.194 2.950 -7.454 1.00 88.12 71 ALA A O 1
ATOM 531 N N . LEU A 1 72 ? -3.182 1.566 -5.993 1.0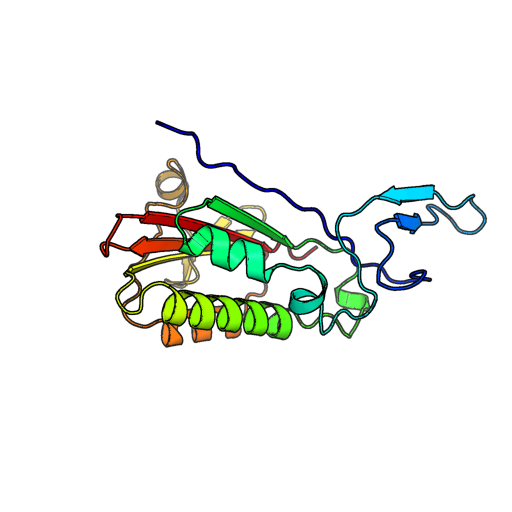0 86.81 72 LEU A N 1
ATOM 532 C CA . LEU A 1 72 ? -1.832 1.628 -6.536 1.00 86.81 72 LEU A CA 1
ATOM 533 C C . LEU A 1 72 ? -1.454 0.247 -7.063 1.00 86.81 72 LEU A C 1
ATOM 535 O O . LEU A 1 72 ? -1.423 -0.714 -6.301 1.00 86.81 72 LEU A O 1
ATOM 539 N N . PHE A 1 73 ? -1.155 0.153 -8.356 1.00 86.38 73 PHE A N 1
ATOM 540 C CA . PHE A 1 73 ? -0.700 -1.083 -8.985 1.00 86.38 73 PHE A CA 1
ATOM 541 C C . PHE A 1 73 ? 0.779 -0.947 -9.328 1.00 86.38 73 PHE A C 1
ATOM 543 O O . PHE A 1 73 ? 1.158 -0.114 -10.151 1.00 86.38 73 PHE A O 1
ATOM 550 N N . LEU A 1 74 ? 1.613 -1.759 -8.688 1.00 81.12 74 LEU A N 1
ATOM 551 C CA . LEU A 1 74 ? 3.046 -1.815 -8.924 1.00 81.12 74 LEU A CA 1
ATOM 552 C C . LEU A 1 74 ? 3.331 -2.980 -9.867 1.00 81.12 74 LEU A C 1
ATOM 554 O O . LEU A 1 74 ? 3.096 -4.147 -9.546 1.00 81.12 74 LEU A O 1
ATOM 558 N N . SER A 1 75 ? 3.830 -2.633 -11.047 1.00 77.75 75 SER A N 1
ATOM 559 C CA . SER A 1 75 ? 4.275 -3.568 -12.070 1.00 77.75 75 SER A CA 1
ATOM 560 C C . SER A 1 75 ? 5.614 -3.097 -12.595 1.00 77.75 75 SER A C 1
ATOM 562 O O . SER A 1 75 ? 5.766 -1.924 -12.932 1.00 77.75 75 SER A O 1
ATOM 564 N N . GLY A 1 76 ? 6.548 -4.015 -12.772 1.00 69.94 76 GLY A N 1
ATOM 565 C CA . GLY A 1 76 ? 7.650 -3.794 -13.690 1.00 69.94 76 GLY A CA 1
ATOM 566 C C . GLY A 1 76 ? 7.970 -5.074 -14.421 1.00 69.94 76 GLY A C 1
ATOM 567 O O . GLY A 1 76 ? 7.293 -6.075 -14.267 1.00 69.94 76 GLY A O 1
ATOM 568 N N . THR A 1 77 ? 8.954 -5.013 -15.293 1.00 62.53 77 THR A N 1
ATOM 569 C CA . THR A 1 77 ? 9.515 -6.192 -15.943 1.00 62.53 77 THR A CA 1
ATOM 570 C C . THR A 1 77 ? 11.009 -5.964 -15.989 1.00 62.53 77 THR A C 1
ATOM 572 O O . THR A 1 77 ? 11.446 -4.893 -16.408 1.00 62.53 77 THR A O 1
ATOM 575 N N . GLY A 1 78 ? 11.806 -6.936 -15.551 1.00 54.25 78 GLY A N 1
ATOM 576 C CA . GLY A 1 78 ? 13.259 -6.754 -15.473 1.00 54.25 78 GLY A CA 1
ATOM 577 C C . GLY A 1 78 ? 13.724 -5.930 -14.268 1.00 54.25 78 GLY A C 1
ATOM 578 O O . GLY A 1 78 ? 14.905 -5.607 -14.195 1.00 54.25 78 GLY A O 1
ATOM 579 N N . ILE A 1 79 ? 12.846 -5.673 -13.292 1.00 53.41 79 ILE A N 1
ATOM 580 C CA . ILE A 1 79 ? 13.175 -5.033 -12.007 1.00 53.41 79 ILE A CA 1
ATOM 581 C C . ILE A 1 79 ? 14.335 -5.757 -11.303 1.00 53.41 79 ILE A C 1
ATOM 583 O O . ILE A 1 79 ? 15.253 -5.117 -10.797 1.00 53.41 79 ILE A O 1
ATOM 587 N N . ALA A 1 80 ? 14.370 -7.093 -11.369 1.00 48.28 80 ALA A N 1
ATOM 588 C CA . ALA A 1 80 ? 15.476 -7.899 -10.844 1.00 48.28 80 ALA A CA 1
ATOM 589 C C . ALA A 1 80 ? 16.842 -7.605 -11.506 1.00 48.28 80 ALA A C 1
ATOM 591 O O . ALA A 1 80 ? 17.882 -7.912 -10.929 1.00 48.28 80 ALA A O 1
ATOM 592 N N . ARG A 1 81 ? 16.859 -7.021 -12.714 1.00 43.94 81 ARG A N 1
ATOM 593 C CA . ARG A 1 81 ? 18.075 -6.577 -13.418 1.00 43.94 81 ARG A CA 1
ATOM 594 C C . ARG A 1 81 ? 18.415 -5.110 -13.163 1.00 43.94 81 ARG A C 1
ATOM 596 O O . ARG A 1 81 ? 19.535 -4.718 -13.466 1.00 43.94 81 ARG A O 1
ATOM 603 N N . MET A 1 82 ? 17.484 -4.321 -12.618 1.00 47.31 82 MET A N 1
ATOM 604 C CA . MET A 1 82 ? 17.680 -2.882 -12.429 1.00 47.31 82 MET A CA 1
ATOM 605 C C . MET A 1 82 ? 18.562 -2.540 -11.228 1.00 47.31 82 MET A C 1
ATOM 607 O O . MET A 1 82 ? 19.025 -1.412 -11.171 1.00 47.31 82 MET A O 1
ATOM 611 N N . GLY A 1 83 ? 18.824 -3.467 -10.294 1.00 44.34 83 GLY A N 1
ATOM 612 C CA . GLY A 1 83 ? 19.775 -3.308 -9.174 1.00 44.34 83 GLY A CA 1
ATOM 613 C C . GLY A 1 83 ? 19.438 -2.226 -8.128 1.00 44.34 83 GLY A C 1
ATOM 614 O O . GLY A 1 83 ? 19.802 -2.381 -6.968 1.00 44.34 83 GLY A O 1
ATOM 615 N N . ASP A 1 84 ? 18.710 -1.180 -8.522 1.00 49.81 84 ASP A N 1
ATOM 616 C CA . ASP A 1 84 ? 18.389 0.043 -7.784 1.00 49.81 84 ASP A CA 1
ATOM 617 C C . ASP A 1 84 ? 16.887 0.180 -7.462 1.00 49.81 84 ASP A C 1
ATOM 619 O O . ASP A 1 84 ? 16.489 1.158 -6.824 1.00 49.81 84 ASP A O 1
ATOM 623 N N . TYR A 1 85 ? 16.025 -0.750 -7.901 1.00 58.62 85 TYR A N 1
ATOM 624 C CA . TYR A 1 85 ? 14.650 -0.797 -7.396 1.00 58.62 85 TYR A CA 1
ATOM 625 C C . TYR A 1 85 ? 14.652 -1.448 -6.019 1.00 58.62 85 TYR A C 1
ATOM 627 O O . TYR A 1 85 ? 14.738 -2.670 -5.881 1.00 58.62 85 TYR A O 1
ATOM 635 N N . ASP A 1 86 ? 14.545 -0.606 -5.001 1.00 72.75 86 ASP A N 1
ATOM 636 C CA . ASP A 1 86 ? 14.382 -1.041 -3.629 1.00 72.75 86 ASP A CA 1
ATOM 637 C C . ASP A 1 86 ? 12.893 -1.007 -3.265 1.00 72.75 86 ASP A C 1
ATOM 639 O O . ASP A 1 86 ? 12.347 0.011 -2.833 1.00 72.75 86 ASP A O 1
ATOM 643 N N . ARG A 1 87 ? 12.226 -2.154 -3.448 1.00 78.31 87 ARG A N 1
ATOM 644 C CA . ARG A 1 87 ? 10.831 -2.365 -3.032 1.00 78.31 87 ARG A CA 1
ATOM 645 C C . ARG A 1 87 ? 10.616 -1.960 -1.576 1.00 78.31 87 ARG A C 1
ATOM 647 O O . ARG A 1 87 ? 9.577 -1.398 -1.248 1.00 78.31 87 ARG A O 1
ATOM 654 N N . LYS A 1 88 ? 11.593 -2.227 -0.704 1.00 81.38 88 LYS A N 1
ATOM 655 C CA . LYS A 1 88 ? 11.514 -1.870 0.711 1.00 81.38 88 LYS A CA 1
ATOM 656 C C . LYS A 1 88 ? 11.570 -0.356 0.890 1.00 81.38 88 LYS A C 1
ATOM 658 O O . LYS A 1 88 ? 10.783 0.161 1.672 1.00 81.38 88 LYS A O 1
ATOM 663 N N . SER A 1 89 ? 12.418 0.348 0.138 1.00 83.81 89 SER A N 1
ATOM 664 C CA . SER A 1 89 ? 12.437 1.819 0.123 1.00 83.81 89 SER A CA 1
ATOM 665 C C . SER A 1 89 ? 11.094 2.392 -0.327 1.00 83.81 89 SER A C 1
ATOM 667 O O . SER A 1 89 ? 10.546 3.246 0.357 1.00 83.81 89 SER A O 1
ATOM 669 N N . PHE A 1 90 ? 10.510 1.874 -1.415 1.00 85.75 90 PHE A N 1
ATOM 670 C CA . PHE A 1 90 ? 9.190 2.324 -1.873 1.00 85.75 90 PHE A CA 1
ATOM 671 C C . PHE A 1 90 ? 8.107 2.117 -0.804 1.00 85.75 90 PHE A C 1
ATOM 673 O O . PHE A 1 90 ? 7.314 3.018 -0.536 1.00 85.75 90 PHE A O 1
ATOM 680 N N . MET A 1 91 ? 8.070 0.933 -0.185 1.00 88.56 91 MET A N 1
ATOM 681 C CA . MET A 1 91 ? 7.099 0.645 0.873 1.00 88.56 91 MET A CA 1
ATOM 682 C C . MET A 1 91 ? 7.355 1.495 2.126 1.00 88.56 91 MET A C 1
ATOM 684 O O . MET A 1 91 ? 6.397 1.906 2.770 1.00 88.56 91 MET A O 1
ATOM 688 N N . SER A 1 92 ? 8.614 1.818 2.435 1.00 90.19 92 SER A N 1
ATOM 689 C CA . SER A 1 92 ? 8.984 2.749 3.508 1.00 90.19 92 SER A CA 1
ATOM 690 C C . SER A 1 92 ? 8.440 4.150 3.256 1.00 90.19 92 SER A C 1
ATOM 692 O O . SER A 1 92 ? 7.820 4.725 4.149 1.00 90.19 92 SER A O 1
ATOM 694 N N . ASP A 1 93 ? 8.603 4.680 2.043 1.00 90.81 93 ASP A N 1
ATOM 695 C CA . ASP A 1 93 ? 8.066 5.994 1.675 1.00 90.81 93 ASP A CA 1
ATOM 696 C C . ASP A 1 93 ? 6.533 6.012 1.750 1.00 90.81 93 ASP A C 1
ATOM 698 O O . ASP A 1 93 ? 5.933 6.968 2.246 1.00 90.81 93 ASP A O 1
ATOM 702 N N . LEU A 1 94 ? 5.885 4.930 1.303 1.00 92.00 94 LEU A N 1
ATOM 703 C CA . LEU A 1 94 ? 4.438 4.759 1.407 1.00 92.00 94 LEU A CA 1
ATOM 704 C C . LEU A 1 94 ? 3.974 4.758 2.872 1.00 92.00 94 LEU A C 1
ATOM 706 O O . LEU A 1 94 ? 3.036 5.483 3.206 1.00 92.00 94 LEU A O 1
ATOM 710 N N . CYS A 1 95 ? 4.614 3.968 3.739 1.00 94.25 95 CYS A N 1
ATOM 711 C CA . CYS A 1 95 ? 4.287 3.908 5.164 1.00 94.25 95 CYS A CA 1
ATOM 712 C C . CYS A 1 95 ? 4.465 5.274 5.836 1.00 94.25 95 CYS A C 1
ATOM 714 O O . CYS A 1 95 ? 3.566 5.737 6.540 1.00 94.25 95 CYS A O 1
ATOM 716 N N . GLN A 1 96 ? 5.565 5.969 5.535 1.00 93.44 96 GLN A N 1
ATOM 717 C CA . GLN A 1 96 ? 5.813 7.320 6.027 1.00 93.44 96 GLN A CA 1
ATOM 718 C C . GLN A 1 96 ? 4.718 8.296 5.572 1.00 93.44 96 GLN A C 1
ATOM 720 O O . GLN A 1 96 ? 4.223 9.090 6.376 1.00 93.44 96 GLN A O 1
ATOM 725 N N . ALA A 1 97 ? 4.310 8.234 4.303 1.00 93.38 97 ALA A N 1
ATOM 726 C CA . ALA A 1 97 ? 3.260 9.090 3.764 1.00 93.38 97 ALA A CA 1
ATOM 727 C C . ALA A 1 97 ? 1.892 8.819 4.405 1.00 93.38 97 ALA A C 1
ATOM 729 O O . ALA A 1 97 ? 1.143 9.770 4.644 1.00 93.38 97 ALA A O 1
ATOM 730 N N . ILE A 1 98 ? 1.569 7.553 4.698 1.00 94.50 98 ILE A N 1
ATOM 731 C CA . ILE A 1 98 ? 0.350 7.170 5.422 1.00 94.50 98 ILE A CA 1
ATOM 732 C C . ILE A 1 98 ? 0.387 7.771 6.825 1.00 94.50 98 ILE A C 1
ATOM 734 O O . ILE A 1 98 ? -0.488 8.568 7.150 1.00 94.50 98 ILE A O 1
ATOM 738 N N . ASN A 1 99 ? 1.430 7.486 7.607 1.00 93.25 99 ASN A N 1
ATOM 739 C CA . ASN A 1 99 ? 1.545 7.944 8.992 1.00 93.25 99 ASN A CA 1
ATOM 740 C C . ASN A 1 99 ? 1.462 9.479 9.111 1.00 93.25 99 ASN A C 1
ATOM 742 O O . ASN A 1 99 ? 0.690 10.026 9.904 1.00 93.25 99 ASN A O 1
ATOM 746 N N . GLN A 1 100 ? 2.196 10.197 8.253 1.00 92.50 100 GLN A N 1
ATOM 747 C CA . GLN A 1 100 ? 2.142 11.660 8.194 1.00 92.50 100 GLN A CA 1
ATOM 748 C C . GLN A 1 100 ? 0.743 12.175 7.851 1.00 92.50 100 GLN A C 1
ATOM 750 O O . GLN A 1 100 ? 0.266 13.118 8.480 1.00 92.50 100 GLN A O 1
ATOM 755 N N . SER A 1 101 ? 0.083 11.568 6.863 1.00 92.31 101 SER A N 1
ATOM 756 C CA . SER A 1 101 ? -1.243 12.005 6.420 1.00 92.31 101 SER A CA 1
ATOM 757 C C . SER A 1 101 ? -2.320 11.699 7.463 1.00 92.31 101 SER A C 1
ATOM 759 O O . SER A 1 101 ? -3.206 12.527 7.662 1.00 92.31 101 SER A O 1
ATOM 761 N N . MET A 1 102 ? -2.224 10.564 8.167 1.00 91.81 102 MET A N 1
ATOM 762 C CA . MET A 1 102 ? -3.132 10.222 9.264 1.00 91.81 102 MET A CA 1
ATOM 763 C C . MET A 1 102 ? -3.005 11.237 10.399 1.00 91.81 102 MET A C 1
ATOM 765 O O . MET A 1 102 ? -3.990 11.865 10.777 1.00 91.81 102 MET A O 1
ATOM 769 N N . SER A 1 103 ? -1.771 11.486 10.848 1.00 90.62 103 SER A N 1
ATOM 770 C CA . SER A 1 103 ? -1.467 12.430 11.929 1.00 90.62 103 SER A CA 1
ATOM 771 C C . SER A 1 103 ? -1.925 13.863 11.628 1.00 90.62 103 SER A C 1
ATOM 773 O O . SER A 1 103 ? -2.281 14.609 12.538 1.00 90.62 103 SER A O 1
ATOM 775 N N . GLN A 1 104 ? -1.890 14.270 10.355 1.00 91.19 104 GLN A N 1
ATOM 776 C CA . GLN A 1 104 ? -2.316 15.601 9.913 1.00 91.19 104 GLN A CA 1
ATOM 777 C C . GLN A 1 104 ? -3.834 15.735 9.755 1.00 91.19 104 GLN A C 1
ATOM 779 O O . GLN A 1 104 ? -4.356 16.830 9.963 1.00 91.19 104 GLN A O 1
ATOM 784 N N . TYR A 1 105 ? -4.523 14.669 9.339 1.00 89.75 105 TYR A N 1
ATOM 785 C CA . TYR A 1 105 ? -5.956 14.708 9.048 1.00 89.75 105 TYR A CA 1
ATOM 786 C C . TYR A 1 105 ? -6.807 14.464 10.297 1.00 89.75 105 TYR A C 1
ATOM 788 O O . TYR A 1 105 ? -7.613 15.317 10.662 1.00 89.75 105 TYR A O 1
ATOM 796 N N . ASP A 1 106 ? -6.602 13.330 10.966 1.00 90.00 106 ASP A N 1
ATOM 797 C CA . ASP A 1 106 ? -7.292 12.972 12.203 1.00 90.00 106 ASP A CA 1
ATOM 798 C C . ASP A 1 106 ? -6.417 12.013 13.035 1.00 90.00 106 ASP A C 1
ATOM 800 O O . ASP A 1 106 ? -6.248 10.854 12.649 1.00 90.00 106 ASP A O 1
ATOM 804 N N . PRO A 1 107 ? -5.866 12.466 14.180 1.00 86.31 107 PRO A N 1
ATOM 805 C CA . PRO A 1 107 ? -5.049 11.631 15.060 1.00 86.31 107 PRO A CA 1
ATOM 806 C C . PRO A 1 107 ? -5.799 10.441 15.670 1.00 86.31 107 PRO A C 1
ATOM 808 O O . PRO A 1 107 ? -5.152 9.485 16.084 1.00 86.31 107 PRO A O 1
ATOM 811 N N . ASP A 1 108 ? -7.135 10.506 15.742 1.00 89.31 108 ASP A N 1
ATOM 812 C CA . ASP A 1 108 ? -7.986 9.471 16.345 1.00 89.31 108 ASP A CA 1
ATOM 813 C C . ASP A 1 108 ? -8.614 8.544 15.285 1.00 89.31 108 ASP A C 1
ATOM 815 O O . ASP A 1 108 ? -9.558 7.805 15.571 1.00 89.31 108 ASP A O 1
ATOM 819 N N . MET A 1 109 ? -8.126 8.602 14.044 1.00 92.50 109 MET A N 1
ATOM 820 C CA . MET A 1 109 ? -8.632 7.794 12.939 1.00 92.50 109 MET A CA 1
ATOM 821 C C . MET A 1 109 ? -8.400 6.306 13.193 1.00 92.50 109 MET A C 1
ATOM 823 O O . MET A 1 109 ? -7.268 5.868 13.412 1.00 92.50 109 MET A O 1
ATOM 827 N N . SER A 1 110 ? -9.469 5.516 13.105 1.00 94.25 110 SER A N 1
ATOM 828 C CA . SER A 1 110 ? -9.358 4.065 13.155 1.00 94.25 110 SER A CA 1
ATOM 829 C C . SER A 1 110 ? -8.970 3.526 11.784 1.00 94.25 110 SER A C 1
ATOM 831 O O . SER A 1 110 ? -9.259 4.108 10.731 1.00 94.25 110 SER A O 1
ATOM 833 N N . MET A 1 111 ? -8.281 2.390 11.791 1.00 95.50 111 MET A N 1
ATOM 834 C CA . MET A 1 111 ? -7.860 1.740 10.565 1.00 95.50 111 MET A CA 1
ATOM 835 C C . MET A 1 111 ? -8.019 0.231 10.677 1.00 95.50 111 MET A C 1
ATOM 837 O O . MET A 1 111 ? -7.767 -0.370 11.721 1.00 95.50 111 MET A O 1
ATOM 841 N N . THR A 1 112 ? -8.404 -0.396 9.571 1.00 96.75 112 THR A N 1
ATOM 842 C CA . THR A 1 112 ? -8.285 -1.842 9.406 1.00 96.75 112 THR A CA 1
ATOM 843 C C . THR A 1 112 ? -7.411 -2.166 8.205 1.00 96.75 112 THR A C 1
ATOM 845 O O . THR A 1 112 ? -7.310 -1.384 7.257 1.00 96.75 112 THR A O 1
ATOM 848 N N . TYR A 1 113 ? -6.758 -3.325 8.224 1.00 96.94 113 TYR A N 1
ATOM 849 C CA . TYR A 1 113 ? -5.929 -3.762 7.110 1.00 96.94 113 TYR A CA 1
ATOM 850 C C . TYR A 1 113 ? -6.067 -5.245 6.799 1.00 96.94 113 TYR A C 1
ATOM 852 O O . TYR A 1 113 ? -6.322 -6.065 7.675 1.00 96.94 113 TYR A O 1
ATOM 860 N N . ALA A 1 114 ? -5.846 -5.595 5.539 1.00 96.12 114 ALA A N 1
ATOM 861 C CA . ALA A 1 114 ? -5.589 -6.957 5.105 1.00 96.12 114 ALA A CA 1
ATOM 862 C C . ALA A 1 114 ? -4.298 -6.960 4.287 1.00 96.12 114 ALA A C 1
ATOM 864 O O . ALA A 1 114 ? -4.157 -6.168 3.354 1.00 96.12 114 ALA A O 1
ATOM 865 N N . PHE A 1 115 ? -3.370 -7.855 4.616 1.00 95.38 115 PHE A N 1
ATOM 866 C CA . PHE A 1 115 ? -2.119 -8.014 3.882 1.00 95.38 115 PHE A CA 1
ATOM 867 C C . PHE A 1 115 ? -1.983 -9.461 3.423 1.00 95.38 115 PHE A C 1
ATOM 869 O O . PHE A 1 115 ? -1.852 -10.371 4.242 1.00 95.38 115 PHE A O 1
ATOM 876 N N . ILE A 1 116 ? -2.079 -9.681 2.111 1.00 95.31 116 ILE A N 1
ATOM 877 C CA . ILE A 1 116 ? -2.144 -11.022 1.532 1.00 95.31 116 ILE A CA 1
ATOM 878 C C . ILE A 1 116 ? -1.109 -11.222 0.428 1.00 95.31 116 ILE A C 1
ATOM 880 O O . ILE A 1 116 ? -0.943 -10.376 -0.443 1.00 95.31 116 ILE A O 1
ATOM 884 N N . GLY A 1 117 ? -0.457 -12.378 0.430 1.00 93.62 117 GLY A N 1
ATOM 885 C CA . GLY A 1 117 ? 0.354 -12.880 -0.670 1.00 93.62 117 GLY A CA 1
ATOM 886 C C . GLY A 1 117 ? -0.483 -13.672 -1.664 1.00 93.62 117 GLY A C 1
ATOM 887 O O . GLY A 1 117 ? -1.385 -14.420 -1.280 1.00 93.62 117 GLY A O 1
ATOM 888 N N . VAL A 1 118 ? -0.158 -13.550 -2.945 1.00 92.31 118 VAL A N 1
ATOM 889 C CA . VAL A 1 118 ? -0.837 -14.244 -4.039 1.00 92.31 118 VAL A CA 1
ATOM 890 C C . VAL A 1 118 ? 0.156 -15.147 -4.763 1.00 92.31 118 VAL A C 1
ATOM 892 O O . VAL A 1 118 ? 1.284 -14.763 -5.057 1.00 92.31 118 VAL A O 1
ATOM 895 N N . THR A 1 119 ? -0.274 -16.372 -5.040 1.00 90.12 119 THR A N 1
ATOM 896 C CA . THR A 1 119 ? 0.429 -17.354 -5.877 1.00 90.12 119 THR A CA 1
ATOM 897 C C . THR A 1 119 ? -0.528 -17.865 -6.950 1.00 90.12 119 THR A C 1
ATOM 899 O O . THR A 1 119 ? -1.730 -17.615 -6.868 1.00 90.12 119 THR A O 1
ATOM 902 N N . ASP A 1 120 ? -0.034 -18.671 -7.888 1.00 87.25 120 ASP A N 1
ATOM 903 C CA . ASP A 1 120 ? -0.844 -19.244 -8.975 1.00 87.25 120 ASP A CA 1
ATOM 904 C C . ASP A 1 120 ? -2.081 -20.027 -8.502 1.00 87.25 120 ASP A C 1
ATOM 906 O O . ASP A 1 120 ? -3.061 -20.151 -9.231 1.00 87.25 120 ASP A O 1
ATOM 910 N N . SER A 1 121 ? -2.038 -20.598 -7.294 1.00 88.88 121 SER A N 1
ATOM 911 C CA . SER A 1 121 ? -3.088 -21.501 -6.797 1.00 88.88 121 SER A CA 1
ATOM 912 C C . SER A 1 121 ? -3.605 -21.175 -5.399 1.00 88.88 121 SER A C 1
ATOM 914 O O . SER A 1 121 ? -4.566 -21.796 -4.941 1.00 88.88 121 SER A O 1
ATOM 916 N N . LYS A 1 122 ? -2.964 -20.246 -4.685 1.00 92.31 122 LYS A N 1
ATOM 917 C CA . LYS A 1 122 ? -3.246 -19.971 -3.272 1.00 92.31 122 LYS A CA 1
ATOM 918 C C . LYS A 1 122 ? -3.115 -18.494 -2.950 1.00 92.31 122 LYS A C 1
ATOM 920 O O . LYS A 1 122 ? -2.241 -17.809 -3.478 1.00 92.31 122 LYS A O 1
ATOM 925 N N . VAL A 1 123 ? -3.921 -18.069 -1.985 1.00 94.38 123 VAL A N 1
ATOM 926 C CA . VAL A 1 123 ? -3.786 -16.791 -1.287 1.00 94.38 123 VAL A CA 1
ATOM 927 C C . VAL A 1 123 ? -3.293 -17.076 0.128 1.00 94.38 123 VAL A C 1
ATOM 929 O O . VAL A 1 123 ? -3.787 -17.995 0.782 1.00 94.38 123 VAL A O 1
ATOM 932 N N . VAL A 1 124 ? -2.308 -16.318 0.593 1.00 94.44 124 VAL A N 1
ATOM 933 C CA . VAL A 1 124 ? -1.726 -16.424 1.934 1.00 94.44 124 VAL A CA 1
ATOM 934 C C . VAL A 1 124 ? -2.016 -15.133 2.681 1.00 94.44 124 VAL A C 1
ATOM 936 O O . VAL A 1 124 ? -1.722 -14.060 2.186 1.00 94.44 124 VAL A O 1
ATOM 939 N N . ASP A 1 125 ? -2.593 -15.232 3.864 1.00 94.12 125 ASP A N 1
ATOM 940 C CA . ASP A 1 125 ? -2.751 -14.126 4.801 1.00 94.12 125 ASP A CA 1
ATOM 941 C C . ASP A 1 125 ? -1.430 -13.934 5.560 1.00 94.12 125 ASP A C 1
ATOM 943 O O . ASP A 1 125 ? -1.039 -14.815 6.328 1.00 94.12 125 ASP A O 1
ATOM 947 N N . PHE A 1 126 ? -0.739 -12.813 5.326 1.00 93.06 126 PHE A N 1
ATOM 948 C CA . PHE A 1 126 ? 0.531 -12.463 5.981 1.00 93.06 126 PHE A CA 1
ATOM 949 C C . PHE A 1 126 ? 0.347 -11.937 7.409 1.00 93.06 126 PHE A C 1
ATOM 951 O O . PHE A 1 126 ? 1.308 -11.840 8.174 1.00 93.06 126 PHE A O 1
ATOM 958 N N . HIS A 1 127 ? -0.878 -11.600 7.818 1.00 91.06 127 HIS A N 1
ATOM 959 C CA . HIS A 1 127 ? -1.137 -11.293 9.218 1.00 91.06 127 HIS A CA 1
ATOM 960 C C . HIS A 1 127 ? -1.057 -12.569 10.068 1.00 91.06 127 HIS A C 1
ATOM 962 O O . HIS A 1 127 ? -0.478 -12.552 11.154 1.00 91.06 127 HIS A O 1
ATOM 968 N N . ARG A 1 128 ? -1.608 -13.681 9.559 1.00 90.19 128 ARG A N 1
ATOM 969 C CA . ARG A 1 128 ? -1.725 -14.964 10.283 1.00 90.19 128 ARG A CA 1
ATOM 970 C C . ARG A 1 128 ? -0.770 -16.064 9.827 1.00 90.19 128 ARG A C 1
ATOM 972 O O . ARG A 1 128 ? -0.812 -17.149 10.409 1.00 90.19 128 ARG A O 1
ATOM 979 N N . ASP A 1 129 ? -0.002 -15.829 8.769 1.00 90.25 129 ASP A N 1
ATOM 980 C CA . ASP A 1 129 ? 0.847 -16.811 8.086 1.00 90.25 129 ASP A CA 1
ATOM 981 C C . ASP A 1 129 ? 0.087 -18.084 7.678 1.00 90.25 129 ASP A C 1
ATOM 983 O O . ASP A 1 129 ? 0.523 -19.217 7.902 1.00 90.25 129 ASP A O 1
ATOM 987 N N . ARG A 1 130 ? -1.112 -17.917 7.101 1.00 92.94 130 ARG A N 1
ATOM 988 C CA . ARG A 1 130 ? -2.001 -19.037 6.736 1.00 92.94 130 ARG A CA 1
ATOM 989 C C . ARG A 1 130 ? -2.600 -18.888 5.351 1.00 92.94 130 ARG A C 1
ATOM 991 O O . ARG A 1 130 ? -2.938 -17.798 4.913 1.00 92.94 130 ARG A O 1
ATOM 998 N N . THR A 1 131 ? -2.812 -20.016 4.678 1.00 94.62 131 THR A N 1
ATOM 999 C CA . THR A 1 131 ? -3.577 -20.034 3.426 1.00 94.62 131 THR A CA 1
ATOM 1000 C C . THR A 1 131 ? -5.033 -19.647 3.681 1.00 94.62 131 THR A C 1
ATOM 1002 O O . THR A 1 131 ? -5.665 -20.131 4.623 1.00 94.62 131 THR A O 1
ATOM 1005 N N . VAL A 1 132 ? -5.569 -18.796 2.814 1.00 94.06 132 VAL A N 1
ATOM 1006 C CA . VAL A 1 132 ? -6.969 -18.383 2.817 1.00 94.06 132 VAL A CA 1
ATOM 1007 C C . VAL A 1 132 ? -7.781 -19.346 1.954 1.00 94.06 132 VAL A C 1
ATOM 1009 O O . VAL A 1 132 ? -7.397 -19.671 0.831 1.00 94.06 132 VAL A O 1
ATOM 1012 N N . THR A 1 133 ? -8.905 -19.824 2.483 1.00 91.75 133 THR A N 1
ATOM 1013 C CA . THR A 1 133 ? -9.832 -20.687 1.743 1.00 91.75 133 THR A CA 1
ATOM 1014 C C . THR A 1 133 ? -10.669 -19.880 0.750 1.00 91.75 133 THR A C 1
ATOM 1016 O O . THR A 1 133 ? -10.948 -18.703 0.978 1.00 91.75 133 THR A O 1
ATOM 1019 N N . ALA A 1 134 ? -11.121 -20.523 -0.331 1.00 87.88 134 ALA A N 1
ATOM 1020 C CA . ALA A 1 134 ? -11.958 -19.880 -1.348 1.00 87.88 134 ALA A CA 1
ATOM 1021 C C . ALA A 1 134 ? -13.240 -19.266 -0.756 1.00 87.88 134 ALA A C 1
ATOM 1023 O O . ALA A 1 134 ? -13.594 -18.143 -1.102 1.00 87.88 134 ALA A O 1
ATOM 1024 N N . ASP A 1 135 ? -13.873 -19.945 0.207 1.00 88.94 135 ASP A N 1
ATOM 1025 C CA . ASP A 1 135 ? -15.079 -19.446 0.880 1.00 88.94 135 ASP A CA 1
ATOM 1026 C C . ASP A 1 135 ? -14.845 -18.109 1.598 1.00 88.94 135 ASP A C 1
ATOM 1028 O O . ASP A 1 135 ? -15.710 -17.236 1.583 1.00 88.94 135 ASP A O 1
ATOM 1032 N N . ARG A 1 136 ? -13.656 -17.902 2.187 1.00 87.81 136 ARG A N 1
ATOM 1033 C CA . ARG A 1 136 ? -13.312 -16.627 2.842 1.00 87.81 136 ARG A CA 1
ATOM 1034 C C . ARG A 1 136 ? -13.054 -15.496 1.848 1.00 87.81 136 ARG A C 1
ATOM 1036 O O . ARG A 1 136 ? -13.146 -14.340 2.243 1.00 87.81 136 ARG A O 1
ATOM 1043 N N . LEU A 1 137 ? -12.743 -15.819 0.592 1.00 87.38 137 LEU A N 1
ATOM 1044 C CA . LEU A 1 137 ? -12.519 -14.854 -0.489 1.00 87.38 137 LEU A CA 1
ATOM 1045 C C . LEU A 1 137 ? -13.781 -14.572 -1.313 1.00 87.38 137 LEU A C 1
ATOM 1047 O O . LEU A 1 137 ? -13.788 -13.625 -2.097 1.00 87.38 137 LEU A O 1
ATOM 1051 N N . ALA A 1 138 ? -14.850 -15.359 -1.144 1.00 86.56 138 ALA A N 1
ATOM 1052 C CA . ALA A 1 138 ? -16.067 -15.272 -1.955 1.00 86.56 138 ALA A CA 1
ATOM 1053 C C . ALA A 1 138 ? -16.740 -13.885 -1.919 1.00 86.56 138 ALA A C 1
ATOM 1055 O O . ALA A 1 138 ? -17.454 -13.514 -2.849 1.00 86.56 138 ALA A O 1
ATOM 1056 N N . HIS A 1 139 ? -16.485 -13.107 -0.865 1.00 84.19 139 HIS A N 1
ATOM 1057 C CA . HIS A 1 139 ? -17.009 -11.753 -0.675 1.00 84.19 139 HIS A CA 1
ATOM 1058 C C . HIS A 1 139 ? -15.903 -10.684 -0.645 1.00 84.19 139 HIS A C 1
ATOM 1060 O O . HIS A 1 139 ? -16.085 -9.608 -0.079 1.00 84.19 139 HIS A O 1
ATOM 1066 N N . GLY A 1 140 ? -14.746 -10.972 -1.245 1.00 86.00 140 GLY A N 1
ATOM 1067 C CA . GLY A 1 140 ? -13.588 -10.083 -1.247 1.00 86.00 140 GLY A CA 1
ATOM 1068 C C . GLY A 1 140 ? -12.760 -10.177 0.036 1.00 86.00 140 GLY A C 1
ATOM 1069 O O . GLY A 1 140 ? -12.714 -11.217 0.689 1.00 86.00 140 GLY A O 1
ATOM 1070 N N . LEU A 1 141 ? -12.070 -9.086 0.383 1.00 87.88 141 LEU A N 1
ATOM 1071 C CA . LEU A 1 141 ? -11.092 -9.064 1.480 1.00 87.88 141 LEU A CA 1
ATOM 1072 C C . LEU A 1 141 ? -11.673 -8.664 2.841 1.00 87.88 141 LEU A C 1
ATOM 1074 O O . LEU A 1 141 ? -10.959 -8.747 3.834 1.00 87.88 141 LEU A O 1
ATOM 1078 N N . GLY A 1 142 ? -12.947 -8.262 2.918 1.00 86.81 142 GLY A N 1
ATOM 1079 C CA . GLY A 1 142 ? -13.546 -7.759 4.164 1.00 86.81 142 GLY A CA 1
ATOM 1080 C C . GLY A 1 142 ? -13.455 -8.758 5.323 1.00 86.81 142 GLY A C 1
ATOM 1081 O O . GLY A 1 142 ? -13.137 -8.390 6.445 1.00 86.81 142 GLY A O 1
ATOM 1082 N N . GLY A 1 143 ? -13.616 -10.056 5.040 1.00 87.25 143 GLY A N 1
ATOM 1083 C CA . GLY A 1 143 ? -13.468 -11.115 6.045 1.00 87.25 143 GLY A CA 1
ATOM 1084 C C . GLY A 1 143 ? -12.025 -11.390 6.494 1.00 87.25 143 GLY A C 1
ATOM 1085 O O . GLY A 1 143 ? -11.825 -12.251 7.354 1.00 87.25 143 GLY A O 1
ATOM 1086 N N . LEU A 1 144 ? -11.032 -10.727 5.893 1.00 92.19 144 LEU A N 1
ATOM 1087 C CA . LEU A 1 144 ? -9.601 -10.813 6.210 1.00 92.19 144 LEU A CA 1
ATOM 1088 C C . LEU A 1 144 ? -9.055 -9.515 6.817 1.00 92.19 144 LEU A C 1
ATOM 1090 O O . LEU A 1 144 ? -7.859 -9.439 7.073 1.00 92.19 144 LEU A O 1
ATOM 1094 N N . GLN A 1 145 ? -9.892 -8.494 7.004 1.00 93.69 145 GLN A N 1
ATOM 1095 C CA . GLN A 1 145 ? -9.449 -7.248 7.611 1.00 93.69 145 GLN A CA 1
ATOM 1096 C C . GLN A 1 145 ? -9.231 -7.415 9.117 1.00 93.69 145 GLN A C 1
ATOM 1098 O O . GLN A 1 145 ? -9.958 -8.137 9.806 1.00 93.69 145 GLN A O 1
ATOM 1103 N N . HIS A 1 146 ? -8.208 -6.731 9.609 1.00 94.50 146 HIS A N 1
ATOM 1104 C CA . HIS A 1 146 ? -7.774 -6.703 10.995 1.00 94.50 146 HIS A CA 1
ATOM 1105 C C . HIS A 1 146 ? -7.761 -5.266 11.481 1.00 94.50 146 HIS A C 1
ATOM 1107 O O . HIS A 1 146 ? -7.215 -4.403 10.799 1.00 94.50 146 HIS A O 1
ATOM 1113 N N . GLU A 1 147 ? -8.351 -5.019 12.645 1.00 95.25 147 GLU A N 1
ATOM 1114 C CA . GLU A 1 147 ? -8.254 -3.725 13.314 1.00 95.25 147 GLU A CA 1
ATOM 1115 C C . GLU A 1 147 ? -6.799 -3.424 13.678 1.00 95.25 147 GLU A C 1
ATOM 1117 O O . GLU A 1 147 ? -6.039 -4.318 14.064 1.00 95.25 147 GLU A O 1
ATOM 1122 N N . VAL A 1 148 ? -6.405 -2.170 13.486 1.00 94.56 148 VAL A N 1
ATOM 1123 C CA . VAL A 1 148 ? -5.060 -1.687 13.769 1.00 94.56 148 VAL A CA 1
ATOM 1124 C C . VAL A 1 148 ? -5.096 -0.886 15.057 1.00 94.56 148 VAL A C 1
ATOM 1126 O O . VAL A 1 148 ? -5.545 0.253 15.075 1.00 94.56 148 VAL A O 1
ATOM 1129 N N . GLU A 1 149 ? -4.607 -1.504 16.127 1.00 91.00 149 GLU A N 1
ATOM 1130 C CA . GLU A 1 149 ? -4.408 -0.838 17.420 1.00 91.00 149 GLU A CA 1
ATOM 1131 C C . GLU A 1 149 ? -3.134 0.019 17.425 1.00 91.00 149 GLU A C 1
ATOM 1133 O O . GLU A 1 149 ? -3.068 1.039 18.106 1.00 91.00 149 GLU A O 1
ATOM 1138 N N . ASP A 1 150 ? -2.128 -0.407 16.657 1.00 89.62 150 ASP A N 1
ATOM 1139 C CA . ASP A 1 150 ? -0.813 0.219 16.576 1.00 89.62 150 ASP A CA 1
ATOM 1140 C C . ASP A 1 150 ? -0.299 0.177 15.131 1.00 89.62 150 ASP A C 1
ATOM 1142 O O . ASP A 1 150 ? -0.134 -0.899 14.542 1.00 89.62 150 ASP A O 1
ATOM 1146 N N . TRP A 1 151 ? -0.071 1.359 14.551 1.00 91.56 151 TRP A N 1
ATOM 1147 C CA . TRP A 1 151 ? 0.446 1.498 13.191 1.00 91.56 151 TRP A CA 1
ATOM 1148 C C . TRP A 1 151 ? 1.857 0.927 13.055 1.00 91.56 151 TRP A C 1
ATOM 1150 O O . TRP A 1 151 ? 2.148 0.297 12.035 1.00 91.56 151 TRP A O 1
ATOM 1160 N N . ASP A 1 152 ? 2.700 1.064 14.080 1.00 92.12 152 ASP A N 1
ATOM 1161 C CA . ASP A 1 152 ? 4.104 0.650 14.019 1.00 92.12 152 ASP A CA 1
ATOM 1162 C C . ASP A 1 152 ? 4.217 -0.863 13.764 1.00 92.12 152 ASP A C 1
ATOM 1164 O O . ASP A 1 152 ? 5.084 -1.320 13.018 1.00 92.12 152 ASP A O 1
ATOM 1168 N N . MET A 1 153 ? 3.274 -1.653 14.291 1.00 91.19 153 MET A N 1
ATOM 1169 C CA . MET A 1 153 ? 3.184 -3.098 14.050 1.00 91.19 153 MET A CA 1
ATOM 1170 C C . MET A 1 153 ? 2.828 -3.441 12.596 1.00 91.19 153 MET A C 1
ATOM 1172 O O . MET A 1 153 ? 3.336 -4.419 12.034 1.00 91.19 153 MET A O 1
ATOM 1176 N N . VAL A 1 154 ? 1.952 -2.653 11.971 1.00 91.62 154 VAL A N 1
ATOM 1177 C CA . VAL A 1 154 ? 1.578 -2.834 10.561 1.00 91.62 154 VAL A CA 1
ATOM 1178 C C . VAL A 1 154 ? 2.731 -2.417 9.660 1.00 91.62 154 VAL A C 1
ATOM 1180 O O . VAL A 1 154 ? 3.073 -3.152 8.733 1.00 91.62 154 VAL A O 1
ATOM 1183 N N . GLU A 1 155 ? 3.361 -1.282 9.958 1.00 93.38 155 GLU A N 1
ATOM 1184 C CA . GLU A 1 155 ? 4.550 -0.800 9.264 1.00 93.38 155 GLU A CA 1
ATOM 1185 C C . GLU A 1 155 ? 5.679 -1.831 9.327 1.00 93.38 155 GLU A C 1
ATOM 1187 O O . GLU A 1 155 ? 6.207 -2.213 8.284 1.00 93.38 155 GLU A O 1
ATOM 1192 N N . GLU A 1 156 ? 5.990 -2.379 10.505 1.00 91.50 156 GLU A N 1
ATOM 1193 C CA . GLU A 1 156 ? 7.016 -3.414 10.639 1.00 91.50 156 GLU A CA 1
ATOM 1194 C C . GLU A 1 156 ? 6.708 -4.626 9.748 1.00 91.50 156 GLU A C 1
ATOM 1196 O O . GLU A 1 156 ? 7.579 -5.082 9.006 1.00 91.50 156 GLU A O 1
ATOM 1201 N N . LYS A 1 157 ? 5.462 -5.118 9.749 1.00 90.25 157 LYS A N 1
ATOM 1202 C CA . LYS A 1 157 ? 5.045 -6.239 8.889 1.00 90.25 157 LYS A CA 1
ATOM 1203 C C . LYS A 1 157 ? 5.177 -5.922 7.401 1.00 90.25 157 LYS A C 1
ATOM 1205 O O . LYS A 1 157 ? 5.615 -6.774 6.632 1.00 90.25 157 LYS A O 1
ATOM 1210 N N . VAL A 1 158 ? 4.817 -4.714 6.981 1.00 90.69 158 VAL A N 1
ATOM 1211 C CA . VAL A 1 158 ? 4.974 -4.275 5.589 1.00 90.69 158 VAL A CA 1
ATOM 1212 C C . VAL A 1 158 ? 6.460 -4.195 5.211 1.00 90.69 158 VAL A C 1
ATOM 1214 O O . VAL A 1 158 ? 6.848 -4.653 4.134 1.00 90.69 158 VAL A O 1
ATOM 1217 N N . LEU A 1 159 ? 7.309 -3.685 6.107 1.00 90.00 159 LEU A N 1
ATOM 1218 C CA . LEU A 1 159 ? 8.746 -3.486 5.884 1.00 90.00 159 LEU A CA 1
ATOM 1219 C C . LEU A 1 159 ? 9.603 -4.744 6.062 1.00 90.00 159 LEU A C 1
ATOM 1221 O O . LEU A 1 159 ? 10.726 -4.787 5.543 1.00 90.00 159 LEU A O 1
ATOM 1225 N N . GLN A 1 160 ? 9.093 -5.780 6.734 1.00 86.75 160 GLN A N 1
ATOM 1226 C CA . GLN A 1 160 ? 9.639 -7.141 6.643 1.00 86.75 160 GLN A CA 1
ATOM 1227 C C . GLN A 1 160 ? 9.639 -7.628 5.186 1.00 86.75 160 GLN A C 1
ATOM 1229 O O . GLN A 1 160 ? 10.516 -8.397 4.787 1.00 86.75 160 GLN A O 1
ATOM 1234 N N . GLY A 1 161 ? 8.723 -7.095 4.373 1.00 76.75 161 GLY A N 1
ATOM 1235 C CA . GLY A 1 161 ? 8.614 -7.374 2.956 1.00 76.75 161 GLY A CA 1
ATOM 1236 C C . GLY A 1 161 ? 7.953 -8.720 2.682 1.00 76.75 161 GLY A C 1
ATOM 1237 O O . GLY A 1 161 ? 7.711 -9.538 3.565 1.00 76.75 161 GLY A O 1
ATOM 1238 N N . ALA A 1 162 ? 7.661 -8.956 1.410 1.00 80.88 162 ALA A N 1
ATOM 1239 C CA . ALA A 1 162 ? 7.070 -10.199 0.945 1.00 80.88 162 ALA A CA 1
ATOM 1240 C C . ALA A 1 162 ? 7.829 -10.688 -0.283 1.00 80.88 162 ALA A C 1
ATOM 1242 O O . ALA A 1 162 ? 8.198 -9.905 -1.150 1.00 80.88 162 ALA A O 1
ATOM 1243 N N . THR A 1 163 ? 8.058 -11.990 -0.393 1.00 80.75 163 THR A N 1
ATOM 1244 C CA . THR A 1 163 ? 8.678 -12.579 -1.592 1.00 80.75 163 THR A CA 1
ATOM 1245 C C . THR A 1 163 ? 7.666 -12.839 -2.705 1.00 80.75 163 THR A C 1
ATOM 1247 O O . THR A 1 163 ? 8.047 -13.023 -3.857 1.00 80.75 163 THR A O 1
ATOM 1250 N N . LEU A 1 164 ? 6.376 -12.844 -2.369 1.00 86.38 164 LEU A N 1
ATOM 1251 C CA . LEU A 1 164 ? 5.276 -13.055 -3.301 1.00 86.38 164 LEU A CA 1
ATOM 1252 C C . LEU A 1 164 ? 4.760 -11.715 -3.860 1.00 86.38 164 LEU A C 1
ATOM 1254 O O . LEU A 1 164 ? 4.930 -10.671 -3.212 1.00 86.38 164 LEU A O 1
ATOM 1258 N N . PRO A 1 165 ? 4.081 -11.736 -5.023 1.00 89.75 165 PRO A N 1
ATOM 1259 C CA . PRO A 1 165 ? 3.072 -10.729 -5.332 1.00 89.75 165 PRO A CA 1
ATOM 1260 C C . PRO A 1 165 ? 2.112 -10.577 -4.148 1.00 89.75 165 PRO A C 1
ATOM 1262 O O . PRO A 1 165 ? 1.782 -11.568 -3.487 1.00 89.75 165 PRO A O 1
ATOM 1265 N N . PHE A 1 166 ? 1.657 -9.362 -3.862 1.00 92.31 166 PHE A N 1
ATOM 1266 C CA . PHE A 1 166 ? 0.782 -9.119 -2.720 1.00 92.31 166 PHE A CA 1
ATOM 1267 C C . PHE A 1 166 ? -0.298 -8.082 -2.983 1.00 92.31 166 PHE A C 1
ATOM 1269 O O . PHE A 1 166 ? -0.203 -7.251 -3.884 1.00 92.31 166 PHE A O 1
ATOM 1276 N N . VAL A 1 167 ? -1.303 -8.104 -2.111 1.00 94.38 167 VAL A N 1
ATOM 1277 C CA . VAL A 1 167 ? -2.285 -7.037 -1.945 1.00 94.38 167 VAL A CA 1
ATOM 1278 C C . VAL A 1 167 ? -2.246 -6.559 -0.495 1.00 94.38 167 VAL A C 1
ATOM 1280 O O . VAL A 1 167 ? -2.425 -7.351 0.430 1.00 94.38 167 VAL A O 1
ATOM 1283 N N . LEU A 1 168 ? -2.032 -5.261 -0.307 1.00 95.31 168 LEU A N 1
ATOM 1284 C CA . LEU A 1 168 ? -2.195 -4.548 0.954 1.00 95.31 168 LEU A CA 1
ATOM 1285 C C . LEU A 1 168 ? -3.439 -3.665 0.837 1.00 95.31 168 LEU A C 1
ATOM 1287 O O . LEU A 1 168 ? -3.459 -2.700 0.081 1.00 95.31 168 LEU A O 1
ATOM 1291 N N . SER A 1 169 ? -4.489 -4.009 1.568 1.00 96.25 169 SER A N 1
ATOM 1292 C CA . SER A 1 169 ? -5.734 -3.249 1.633 1.00 96.25 169 SER A CA 1
ATOM 1293 C C . SER A 1 169 ? -5.812 -2.545 2.978 1.00 96.25 169 SER A C 1
ATOM 1295 O O . SER A 1 169 ? -5.834 -3.224 3.996 1.00 96.25 169 SER A O 1
ATOM 1297 N N . LEU A 1 170 ? -5.927 -1.222 2.979 1.00 96.75 170 LEU A N 1
ATOM 1298 C CA . LEU A 1 170 ? -6.010 -0.364 4.161 1.00 96.75 170 LEU A CA 1
ATOM 1299 C C . LEU A 1 170 ? -7.312 0.427 4.123 1.00 96.75 170 LEU A C 1
ATOM 1301 O O . LEU A 1 170 ? -7.606 1.084 3.126 1.00 96.75 170 LEU A O 1
ATOM 1305 N N . HIS A 1 171 ? -8.090 0.361 5.189 1.00 96.31 171 HIS A N 1
ATOM 1306 C CA . HIS A 1 171 ? -9.364 1.046 5.318 1.00 96.31 171 HIS A CA 1
ATOM 1307 C C . HIS A 1 171 ? -9.291 2.034 6.474 1.00 96.31 171 HIS A C 1
ATOM 1309 O O . HIS A 1 171 ? -8.905 1.642 7.570 1.00 96.31 171 HIS A O 1
ATOM 1315 N N . PHE A 1 172 ? -9.657 3.284 6.225 1.00 95.12 172 PHE A N 1
ATOM 1316 C CA . PHE A 1 172 ? -9.538 4.396 7.162 1.00 95.12 172 PHE A CA 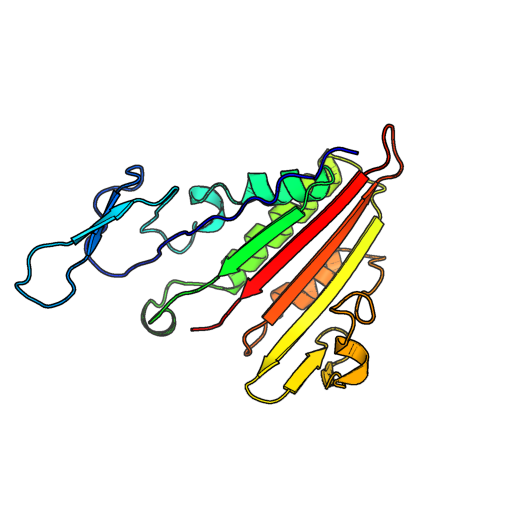1
ATOM 1317 C C . PHE A 1 172 ? -10.930 4.895 7.536 1.00 95.12 172 PHE A C 1
ATOM 1319 O O . PHE A 1 172 ? -11.750 5.138 6.650 1.00 95.12 172 PHE A O 1
ATOM 1326 N N . GLU A 1 173 ? -11.200 5.077 8.823 1.00 95.25 173 GLU A N 1
ATOM 1327 C CA . GLU A 1 173 ? -12.464 5.635 9.300 1.00 95.25 173 GLU A CA 1
ATOM 1328 C C . GLU A 1 173 ? -12.196 6.779 10.281 1.00 95.25 173 GLU A C 1
ATOM 1330 O O . GLU A 1 173 ? -11.558 6.604 11.318 1.00 95.25 173 GLU A O 1
ATOM 1335 N N . SER A 1 174 ? -12.708 7.966 9.958 1.00 93.50 174 SER A N 1
ATOM 1336 C CA . SER A 1 174 ? -12.724 9.106 10.876 1.00 93.50 174 SER A CA 1
ATOM 1337 C C . SER A 1 174 ? -14.155 9.378 11.314 1.00 93.50 174 SER A C 1
ATOM 1339 O O . SER A 1 174 ? -15.087 9.343 10.508 1.00 93.50 174 SER A O 1
ATOM 1341 N N . LEU A 1 175 ? -14.330 9.661 12.605 1.00 90.50 175 LEU A N 1
ATOM 1342 C CA . LEU A 1 175 ? -15.613 10.051 13.196 1.00 90.50 175 LEU A CA 1
ATOM 1343 C C . LEU A 1 175 ? -15.658 11.541 13.575 1.00 90.50 175 LEU A C 1
ATOM 1345 O O . LEU A 1 175 ? -16.684 12.006 14.078 1.00 90.50 175 LEU A O 1
ATOM 1349 N N . ARG A 1 176 ? -14.572 12.296 13.354 1.00 82.94 176 ARG A N 1
ATOM 1350 C CA . ARG A 1 176 ? -14.506 13.735 13.650 1.00 82.94 176 ARG A CA 1
ATOM 1351 C C . ARG A 1 176 ? -15.159 14.561 12.552 1.00 82.94 176 ARG A C 1
ATOM 1353 O O . ARG A 1 176 ? -14.977 14.270 11.380 1.00 82.94 176 ARG A O 1
ATOM 1360 N N . ASP A 1 177 ? -15.847 15.631 12.958 1.00 79.31 177 ASP A N 1
ATOM 1361 C CA . ASP A 1 177 ? -16.484 16.680 12.139 1.00 79.31 177 ASP A CA 1
ATOM 1362 C C . ASP A 1 177 ? -17.452 16.193 11.044 1.00 79.31 177 ASP A C 1
ATOM 1364 O O . ASP A 1 177 ? -18.651 16.474 11.098 1.00 79.31 177 ASP A O 1
ATOM 1368 N N . MET A 1 178 ? -16.955 15.452 10.057 1.00 78.75 178 MET A N 1
ATOM 1369 C CA . MET A 1 178 ? -17.725 14.730 9.055 1.00 78.75 178 MET A CA 1
ATOM 1370 C C . MET A 1 178 ? -17.207 13.295 8.967 1.00 78.75 178 MET A C 1
ATOM 1372 O O . MET A 1 178 ? -16.067 13.110 8.546 1.00 78.75 178 MET A O 1
ATOM 1376 N N . PRO A 1 179 ? -18.034 12.284 9.291 1.00 87.19 179 PRO A N 1
ATOM 1377 C CA . PRO A 1 179 ? -17.616 10.898 9.184 1.00 87.19 179 PRO A CA 1
ATOM 1378 C C . PRO A 1 179 ? -17.125 10.568 7.776 1.00 87.19 179 PRO A C 1
ATOM 1380 O O . PRO A 1 179 ? -17.848 10.778 6.794 1.00 87.19 179 PRO A O 1
ATOM 1383 N N . THR A 1 180 ? -15.911 10.039 7.684 1.00 90.75 180 THR A N 1
ATOM 1384 C CA . THR A 1 180 ? -15.321 9.581 6.428 1.00 90.75 180 THR A CA 1
ATOM 1385 C C . THR A 1 180 ? -15.002 8.099 6.499 1.00 90.75 180 THR A C 1
ATOM 1387 O O . THR A 1 180 ? -14.741 7.535 7.559 1.00 90.75 180 THR A O 1
ATOM 1390 N N . ASN A 1 181 ? -15.064 7.463 5.336 1.00 92.06 181 ASN A N 1
ATOM 1391 C CA . ASN A 1 181 ? -14.689 6.077 5.141 1.00 92.06 181 ASN A CA 1
ATOM 1392 C C . ASN A 1 181 ? -13.859 6.029 3.860 1.00 92.06 181 ASN A C 1
ATOM 1394 O O . ASN A 1 181 ? -14.352 6.376 2.785 1.00 92.06 181 ASN A O 1
ATOM 1398 N N . GLY A 1 182 ? -12.586 5.698 4.022 1.00 93.69 182 GLY A N 1
ATOM 1399 C CA . GLY A 1 182 ? -11.561 5.752 3.002 1.00 93.69 182 GLY A CA 1
ATOM 1400 C C . GLY A 1 182 ? -10.915 4.401 2.760 1.00 93.69 182 GLY A C 1
ATOM 1401 O O . GLY A 1 182 ? -10.825 3.565 3.656 1.00 93.69 182 GLY A O 1
ATOM 1402 N N . HIS A 1 183 ? -10.411 4.182 1.549 1.00 93.94 183 HIS A N 1
ATOM 1403 C CA . HIS A 1 183 ? -9.787 2.915 1.177 1.00 93.94 183 HIS A CA 1
ATOM 1404 C C . HIS A 1 183 ? -8.554 3.134 0.304 1.00 93.94 183 HIS A C 1
ATOM 1406 O O . HIS A 1 183 ? -8.619 3.793 -0.733 1.00 93.94 183 HIS A O 1
ATOM 1412 N N . LEU A 1 184 ? -7.426 2.561 0.717 1.00 94.19 184 LEU A N 1
ATOM 1413 C CA . LEU A 1 184 ? -6.198 2.484 -0.063 1.00 94.19 184 LEU A CA 1
ATOM 1414 C C . LEU A 1 184 ? -5.864 1.017 -0.328 1.00 94.19 184 LEU A C 1
ATOM 1416 O O . LEU A 1 184 ? -5.673 0.233 0.598 1.00 94.19 184 LEU A O 1
ATOM 1420 N N . CYS A 1 185 ? -5.757 0.649 -1.598 1.00 94.31 185 CYS A N 1
ATOM 1421 C CA . CYS A 1 185 ? -5.323 -0.679 -2.013 1.00 94.31 185 CYS A CA 1
ATOM 1422 C C . CYS A 1 185 ? -3.977 -0.585 -2.730 1.00 94.31 185 CYS A C 1
ATOM 1424 O O . CYS A 1 185 ? -3.838 0.177 -3.682 1.00 94.31 185 CYS A O 1
ATOM 1426 N N . VAL A 1 186 ? -2.988 -1.360 -2.304 1.00 92.38 186 VAL A N 1
ATOM 1427 C CA . VAL A 1 186 ? -1.681 -1.462 -2.956 1.00 92.38 186 VAL A CA 1
ATOM 1428 C C . VAL A 1 186 ? -1.503 -2.886 -3.444 1.00 92.38 186 VAL A C 1
ATOM 1430 O O . VAL A 1 186 ? -1.496 -3.829 -2.657 1.00 92.38 186 VAL A O 1
ATOM 1433 N N . VAL A 1 187 ? -1.382 -3.041 -4.755 1.00 91.56 187 VAL A N 1
ATOM 1434 C CA . VAL A 1 187 ? -1.220 -4.321 -5.436 1.00 91.56 187 VAL A CA 1
ATOM 1435 C C . VAL A 1 187 ? 0.174 -4.356 -6.033 1.00 91.56 187 VAL A C 1
ATOM 1437 O O . VAL A 1 187 ? 0.461 -3.630 -6.980 1.00 91.56 187 VAL A O 1
ATOM 1440 N N . ASP A 1 188 ? 1.033 -5.206 -5.492 1.00 87.88 188 ASP A N 1
ATOM 1441 C CA . ASP A 1 188 ? 2.366 -5.450 -6.025 1.00 87.88 188 ASP A CA 1
ATOM 1442 C C . ASP A 1 188 ? 2.362 -6.770 -6.787 1.00 87.88 188 ASP A C 1
ATOM 1444 O O . ASP A 1 188 ? 2.124 -7.832 -6.210 1.00 87.88 188 ASP A O 1
ATOM 1448 N N . MET A 1 189 ? 2.586 -6.702 -8.097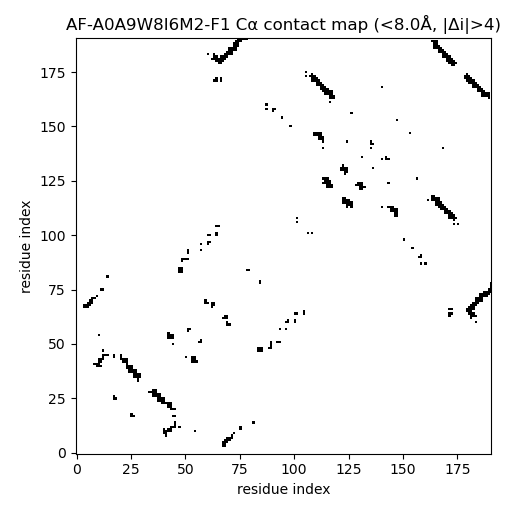 1.00 83.62 189 MET A N 1
ATOM 1449 C CA . MET A 1 189 ? 2.493 -7.875 -8.961 1.00 83.62 189 MET A CA 1
ATOM 1450 C C . MET A 1 189 ? 3.802 -8.670 -9.061 1.00 83.62 189 MET A C 1
ATOM 1452 O O . MET A 1 189 ? 3.776 -9.758 -9.627 1.00 83.62 189 MET A O 1
ATOM 1456 N N . ASN A 1 190 ? 4.913 -8.170 -8.499 1.00 69.50 190 ASN A N 1
ATOM 1457 C CA . ASN A 1 190 ? 6.239 -8.802 -8.514 1.00 69.50 190 ASN A CA 1
ATOM 1458 C C . ASN A 1 190 ? 6.615 -9.438 -9.877 1.00 69.50 190 ASN A C 1
ATOM 1460 O O . ASN A 1 190 ? 6.963 -10.619 -9.941 1.00 69.50 190 ASN A O 1
ATOM 1464 N N . ILE A 1 191 ? 6.479 -8.661 -10.962 1.00 58.88 191 ILE A N 1
ATOM 1465 C CA . ILE A 1 191 ? 6.781 -9.059 -12.354 1.00 58.88 191 ILE A CA 1
ATOM 1466 C C . ILE A 1 191 ? 8.185 -8.564 -12.765 1.00 58.88 191 ILE A C 1
ATOM 1468 O O . ILE A 1 191 ? 8.637 -7.510 -12.256 1.00 58.88 191 ILE A O 1
#

pLDDT: mean 77.58, std 18.87, range [26.78, 96.94]